Protein AF-A0A952AN75-F1 (afdb_monomer)

Structure (mmCIF, N/CA/C/O backbone):
data_AF-A0A952AN75-F1
#
_entry.id   AF-A0A952AN75-F1
#
loop_
_atom_site.group_PDB
_atom_site.id
_atom_site.type_symbol
_atom_site.label_atom_id
_atom_site.label_alt_id
_atom_site.label_comp_id
_atom_site.label_asym_id
_atom_site.label_entity_id
_atom_site.label_seq_id
_atom_site.pdbx_PDB_ins_code
_atom_site.Cartn_x
_atom_site.Cartn_y
_atom_site.Cartn_z
_atom_site.occupancy
_atom_site.B_iso_or_equiv
_atom_site.auth_seq_id
_atom_site.auth_comp_id
_atom_site.auth_asym_id
_atom_site.auth_atom_id
_atom_site.pdbx_PDB_model_num
ATOM 1 N N . MET A 1 1 ? -35.382 3.075 51.863 1.00 56.56 1 MET A N 1
ATOM 2 C CA . MET A 1 1 ? -35.945 3.653 50.620 1.00 56.56 1 MET A CA 1
ATOM 3 C C . MET A 1 1 ? -35.083 4.782 50.050 1.00 56.56 1 MET A C 1
ATOM 5 O O . MET A 1 1 ? -34.487 4.541 49.018 1.00 56.56 1 MET A O 1
ATOM 9 N N . LYS A 1 2 ? -34.879 5.929 50.726 1.00 53.56 2 LYS A N 1
ATOM 10 C CA . LYS A 1 2 ? -34.068 7.067 50.205 1.00 53.56 2 LYS A CA 1
ATOM 11 C C . LYS A 1 2 ? -32.633 6.727 49.747 1.00 53.56 2 LYS A C 1
ATOM 13 O O . LYS A 1 2 ? -32.149 7.291 48.776 1.00 53.56 2 LYS A O 1
ATOM 18 N N . ARG A 1 3 ? -31.955 5.791 50.425 1.00 58.97 3 ARG A N 1
ATOM 19 C CA . ARG A 1 3 ? -30.604 5.338 50.034 1.00 58.97 3 ARG A CA 1
ATOM 20 C C . ARG A 1 3 ? -30.598 4.434 48.796 1.00 58.97 3 ARG A C 1
ATOM 22 O O . ARG A 1 3 ? -29.601 4.390 48.097 1.00 58.97 3 ARG A O 1
ATOM 29 N N . LEU A 1 4 ? -31.709 3.749 48.518 1.00 57.50 4 LEU A N 1
ATOM 30 C CA . LEU A 1 4 ? -31.846 2.859 47.363 1.00 57.50 4 LEU A CA 1
ATOM 31 C C . LEU A 1 4 ? -32.089 3.670 46.080 1.00 57.50 4 LEU A C 1
ATOM 33 O O . LEU A 1 4 ? -31.500 3.385 45.045 1.00 57.50 4 LEU A O 1
ATOM 37 N N . THR A 1 5 ? -32.888 4.737 46.178 1.00 66.94 5 THR A N 1
ATOM 38 C CA . THR A 1 5 ? -33.144 5.674 45.075 1.00 66.94 5 THR A CA 1
ATOM 39 C C . THR A 1 5 ? -31.900 6.462 44.672 1.00 66.94 5 THR A C 1
ATOM 41 O O . THR A 1 5 ? -31.672 6.649 43.483 1.00 66.94 5 THR A O 1
ATOM 44 N N . ALA A 1 6 ? -31.064 6.875 45.632 1.00 67.56 6 ALA A N 1
ATOM 45 C CA . ALA A 1 6 ? -29.805 7.568 45.339 1.00 67.56 6 ALA A CA 1
ATOM 46 C C . ALA A 1 6 ? -28.793 6.671 44.600 1.00 67.56 6 ALA A C 1
ATOM 48 O O . ALA A 1 6 ? -28.107 7.133 43.692 1.00 67.56 6 ALA A O 1
ATOM 49 N N . VAL A 1 7 ? -28.736 5.382 44.953 1.00 73.00 7 VAL A N 1
ATOM 50 C CA . VAL A 1 7 ? -27.871 4.399 44.280 1.00 73.00 7 VAL A CA 1
ATOM 51 C C . VAL A 1 7 ? -28.358 4.124 42.855 1.00 73.00 7 VAL A C 1
ATOM 53 O O . VAL A 1 7 ? -27.551 4.119 41.932 1.00 73.00 7 VAL A O 1
ATOM 56 N N . LEU A 1 8 ? -29.671 3.974 42.652 1.00 70.31 8 LEU A N 1
ATOM 57 C CA . LEU A 1 8 ? -30.261 3.799 41.319 1.00 70.31 8 LEU A CA 1
ATOM 58 C C . LEU A 1 8 ? -29.990 4.997 40.397 1.00 70.31 8 LEU A C 1
ATOM 60 O O . LEU A 1 8 ? -29.585 4.795 39.257 1.00 70.31 8 LEU A O 1
ATOM 64 N N . LEU A 1 9 ? -30.131 6.225 40.909 1.00 67.31 9 LEU A N 1
ATOM 65 C CA . LEU A 1 9 ? -29.848 7.457 40.160 1.00 67.31 9 LEU A CA 1
ATOM 66 C C . LEU A 1 9 ? -28.369 7.583 39.766 1.00 67.31 9 LEU A C 1
ATOM 68 O O . LEU A 1 9 ? -28.062 7.961 38.635 1.00 67.31 9 LEU A O 1
ATOM 72 N N . ALA A 1 10 ? -27.454 7.219 40.670 1.00 65.88 10 ALA A N 1
ATOM 73 C CA . ALA A 1 10 ? -26.019 7.221 40.393 1.00 65.88 10 ALA A CA 1
ATOM 74 C C . ALA A 1 10 ? -25.629 6.194 39.313 1.00 65.88 10 ALA A C 1
ATOM 76 O O . ALA A 1 10 ? -24.801 6.495 38.455 1.00 65.88 10 ALA A O 1
ATOM 77 N N . ILE A 1 11 ? -26.261 5.014 39.307 1.00 69.06 11 ILE A N 1
ATOM 78 C CA . ILE A 1 11 ? -26.031 3.969 38.296 1.00 69.06 11 ILE A CA 1
ATOM 79 C C . ILE A 1 11 ? -26.548 4.413 36.922 1.00 69.06 11 ILE A C 1
ATOM 81 O O . ILE A 1 11 ? -25.838 4.268 35.929 1.00 69.06 11 ILE A O 1
ATOM 85 N N . THR A 1 12 ? -27.741 5.012 36.847 1.00 64.38 12 THR A N 1
ATOM 86 C CA . THR A 1 12 ? -28.280 5.527 35.575 1.00 64.38 12 THR A CA 1
ATOM 87 C C . THR A 1 12 ? -27.448 6.670 34.997 1.00 64.38 12 THR A C 1
ATOM 89 O O . THR A 1 12 ? -27.294 6.749 33.782 1.00 64.38 12 THR A O 1
ATOM 92 N N . PHE A 1 13 ? -26.860 7.519 35.845 1.00 62.41 13 PHE A N 1
ATOM 93 C CA . PHE A 1 13 ? -25.993 8.609 35.391 1.00 62.41 13 PHE A CA 1
ATOM 94 C C . PHE A 1 13 ? -24.642 8.095 34.862 1.00 62.41 13 PHE A C 1
ATOM 96 O O . PHE A 1 13 ? -24.132 8.612 33.873 1.00 62.41 13 PHE A O 1
ATOM 103 N N . TYR A 1 14 ? -24.093 7.032 35.461 1.00 58.91 14 TYR A N 1
ATOM 104 C CA . TYR A 1 14 ? -22.846 6.403 35.005 1.00 58.91 14 TYR A CA 1
ATOM 105 C C . TYR A 1 14 ? -23.004 5.556 33.732 1.00 58.91 14 TYR A C 1
ATOM 107 O O . TYR A 1 14 ? -22.066 5.450 32.948 1.00 58.91 14 TYR A O 1
ATOM 115 N N . LEU A 1 15 ? -24.176 4.960 33.497 1.00 58.78 15 LEU A N 1
ATOM 116 C CA . LEU A 1 15 ? -24.445 4.190 32.275 1.00 58.78 15 LEU A CA 1
ATOM 117 C C . LEU A 1 15 ? -24.781 5.073 31.060 1.00 58.78 15 LEU A C 1
ATOM 119 O O . LEU A 1 15 ? -24.737 4.586 29.936 1.00 58.78 15 LEU A O 1
ATOM 123 N N . GLY A 1 16 ? -25.100 6.356 31.261 1.00 59.28 16 GLY A N 1
ATOM 124 C CA . GLY A 1 16 ? -25.364 7.308 30.176 1.00 59.28 16 GLY A CA 1
ATOM 125 C C . GLY A 1 16 ? -24.111 7.930 29.548 1.00 59.28 16 GLY A C 1
ATOM 126 O O . GLY A 1 16 ? -24.210 8.545 28.492 1.00 59.28 16 GLY A O 1
ATOM 127 N N . SER A 1 17 ? -22.936 7.784 30.174 1.00 55.09 17 SER A N 1
ATOM 128 C CA . SER A 1 17 ? -21.679 8.412 29.732 1.00 55.09 17 SER A CA 1
ATOM 129 C C . SER A 1 17 ? -20.730 7.474 28.980 1.00 55.09 17 SER A C 1
ATOM 131 O O . SER A 1 17 ? -19.627 7.877 28.612 1.00 55.09 17 SER A O 1
ATOM 133 N N . VAL A 1 18 ? -21.133 6.227 28.720 1.00 51.91 18 VAL A N 1
ATOM 134 C CA . VAL A 1 18 ? -20.326 5.295 27.924 1.00 51.91 18 VAL A CA 1
ATOM 135 C C . VAL A 1 18 ? -20.467 5.612 26.438 1.00 51.91 18 VAL A C 1
ATOM 137 O O . VAL A 1 18 ? -21.412 5.181 25.780 1.00 51.91 18 VAL A O 1
ATOM 140 N N . GLN A 1 19 ? -19.501 6.355 25.899 1.00 60.50 19 GLN A N 1
ATOM 141 C CA . GLN A 1 19 ? -19.349 6.488 24.452 1.00 60.50 19 GLN A CA 1
ATOM 142 C C . GLN A 1 19 ? -19.022 5.117 23.829 1.00 60.50 19 GLN A C 1
ATOM 144 O O . GLN A 1 19 ? -18.327 4.308 24.459 1.00 60.50 19 GLN A O 1
ATOM 149 N N . PRO A 1 20 ? -19.528 4.818 22.618 1.00 59.31 20 PRO A N 1
ATOM 150 C CA . PRO A 1 20 ? -19.120 3.625 21.891 1.00 59.31 20 PRO A CA 1
ATOM 151 C C . PRO A 1 20 ? -17.611 3.695 21.635 1.00 59.31 20 PRO A C 1
ATOM 153 O O . PRO A 1 20 ? -17.106 4.683 21.110 1.00 59.31 20 PRO A O 1
ATOM 156 N N . ALA A 1 21 ? -16.886 2.656 22.043 1.00 59.88 21 ALA A N 1
ATOM 157 C CA . ALA A 1 21 ? -15.492 2.491 21.664 1.00 59.88 21 ALA A CA 1
ATOM 158 C C . ALA A 1 21 ? -15.460 1.875 20.262 1.00 59.88 21 ALA A C 1
ATOM 160 O O . ALA A 1 21 ? -15.930 0.750 20.084 1.00 59.88 21 ALA A O 1
ATOM 161 N N . SER A 1 22 ? -14.937 2.609 19.281 1.00 60.34 22 SER A N 1
ATOM 162 C CA . SER A 1 22 ? -14.649 2.055 17.958 1.00 60.34 22 SER A CA 1
ATOM 163 C C . SER A 1 22 ? -13.485 1.072 18.070 1.00 60.34 22 SER A C 1
ATOM 165 O O . SER A 1 22 ? -12.456 1.375 18.679 1.00 60.34 22 SER A O 1
ATOM 167 N N . ALA A 1 23 ? -13.666 -0.132 17.531 1.00 55.31 23 ALA A N 1
ATOM 168 C CA . ALA A 1 23 ? -12.594 -1.108 17.426 1.00 55.31 23 ALA A CA 1
ATOM 169 C C . ALA A 1 23 ? -11.680 -0.700 16.266 1.00 55.31 23 ALA A C 1
ATOM 171 O O . ALA A 1 23 ? -12.131 -0.607 15.129 1.00 55.31 23 ALA A O 1
ATOM 172 N N . VAL A 1 24 ? -10.403 -0.457 16.563 1.00 60.94 24 VAL A N 1
ATOM 173 C CA . VAL A 1 24 ? -9.374 -0.238 15.542 1.00 60.94 24 VAL A CA 1
ATOM 174 C C . VAL A 1 24 ? -9.202 -1.555 14.788 1.00 60.94 24 VAL A C 1
ATOM 176 O O . VAL A 1 24 ? -8.839 -2.561 15.392 1.00 60.94 24 VAL A O 1
ATOM 179 N N . SER A 1 25 ? -9.500 -1.569 13.493 1.00 63.91 25 SER A N 1
ATOM 180 C CA . SER A 1 25 ? -9.277 -2.737 12.639 1.00 63.91 25 SER A CA 1
ATOM 181 C C . SER A 1 25 ? -7.781 -3.018 12.498 1.00 63.91 25 SER A C 1
ATOM 183 O O . SER A 1 25 ? -6.980 -2.111 12.238 1.00 63.91 25 SER A O 1
ATOM 185 N N . ASP A 1 26 ? -7.397 -4.275 12.711 1.00 63.88 26 ASP A N 1
ATOM 186 C CA . ASP A 1 26 ? -6.000 -4.683 12.638 1.00 63.88 26 ASP A CA 1
ATOM 187 C C . ASP A 1 26 ? -5.490 -4.588 11.194 1.00 63.88 26 ASP A C 1
ATOM 189 O O . ASP A 1 26 ? -6.181 -5.007 10.263 1.00 63.88 26 ASP A O 1
ATOM 193 N N . PRO A 1 27 ? -4.286 -4.035 10.981 1.00 65.81 27 PRO A N 1
ATOM 194 C CA . PRO A 1 27 ? -3.732 -3.929 9.646 1.00 65.81 27 PRO A CA 1
ATOM 195 C C . PRO A 1 27 ? -3.363 -5.304 9.065 1.00 65.81 27 PRO A C 1
ATOM 197 O O . PRO A 1 27 ? -2.970 -6.203 9.814 1.00 65.81 27 PRO A O 1
ATOM 200 N N . PRO A 1 28 ? -3.400 -5.457 7.730 1.00 68.94 28 PRO A N 1
ATOM 201 C CA . PRO A 1 28 ? -3.044 -6.706 7.068 1.00 68.94 28 PRO A CA 1
ATOM 202 C C . PRO A 1 28 ? -1.586 -7.122 7.312 1.00 68.94 28 PRO A C 1
ATOM 204 O O . PRO A 1 28 ? -0.673 -6.292 7.307 1.00 68.94 28 PRO A O 1
ATOM 207 N N . LEU A 1 29 ? -1.368 -8.432 7.469 1.00 73.56 29 LEU A N 1
ATOM 208 C CA . LEU A 1 29 ? -0.053 -9.068 7.603 1.00 73.56 29 LEU A CA 1
ATOM 209 C C . LEU A 1 29 ? 0.190 -10.019 6.421 1.00 73.56 29 LEU A C 1
ATOM 211 O O . LEU A 1 29 ? 0.122 -11.238 6.566 1.00 73.56 29 LEU A O 1
ATOM 215 N N . PHE A 1 30 ? 0.467 -9.459 5.245 1.00 88.94 30 PHE A N 1
ATOM 216 C CA . PHE A 1 30 ? 0.893 -10.213 4.061 1.00 88.94 30 PHE A CA 1
ATOM 217 C C . PHE A 1 30 ? 2.330 -9.837 3.688 1.00 88.94 30 PHE A C 1
ATOM 219 O O . PHE A 1 30 ? 2.844 -8.797 4.113 1.00 88.94 30 PHE A O 1
ATOM 226 N N . SER A 1 31 ? 3.006 -10.721 2.952 1.00 91.06 31 SER A N 1
ATOM 227 C CA . SER A 1 31 ? 4.436 -10.593 2.681 1.00 91.06 31 SER A CA 1
ATOM 228 C C . SER A 1 31 ? 4.792 -11.018 1.261 1.00 91.06 31 SER A C 1
ATOM 230 O O . SER A 1 31 ? 4.407 -12.096 0.815 1.00 91.06 31 SER A O 1
ATOM 232 N N . CYS A 1 32 ? 5.600 -10.208 0.577 1.00 93.62 32 CYS A N 1
ATOM 233 C CA . CYS A 1 32 ? 6.134 -10.539 -0.746 1.00 93.62 32 CYS A CA 1
ATOM 234 C C . CYS A 1 32 ? 7.166 -11.676 -0.730 1.00 93.62 32 CYS A C 1
ATOM 236 O O . CYS A 1 32 ? 7.431 -12.280 -1.766 1.00 93.62 32 CYS A O 1
ATOM 238 N N . GLN A 1 33 ? 7.724 -12.035 0.434 1.00 91.19 33 GLN A N 1
ATOM 239 C CA . GLN A 1 33 ? 8.546 -13.240 0.556 1.00 91.19 33 GLN A CA 1
ATOM 240 C C . GLN A 1 33 ? 7.732 -14.511 0.331 1.00 91.19 33 GLN A C 1
ATOM 242 O O . GLN A 1 33 ? 8.291 -15.505 -0.128 1.00 91.19 33 GLN A O 1
ATOM 247 N N . GLN A 1 34 ? 6.442 -14.500 0.657 1.00 90.50 34 GLN A N 1
ATOM 248 C CA . GLN A 1 34 ? 5.519 -15.600 0.419 1.00 90.50 34 GLN A CA 1
ATOM 249 C C . GLN A 1 34 ? 4.154 -15.008 0.045 1.00 90.50 34 GLN A C 1
ATOM 251 O O . GLN A 1 34 ? 3.264 -14.938 0.897 1.00 90.50 34 GLN A O 1
ATOM 256 N N . PRO A 1 35 ? 4.004 -14.534 -1.206 1.00 90.88 35 PRO A N 1
ATOM 257 C CA . PRO A 1 35 ? 2.792 -13.855 -1.623 1.00 90.88 35 PRO A CA 1
ATOM 258 C C . PRO A 1 35 ? 1.605 -14.819 -1.582 1.00 90.88 35 PRO A C 1
ATOM 260 O O . PRO A 1 35 ? 1.740 -16.029 -1.784 1.00 90.88 35 PRO A O 1
ATOM 263 N N . VAL A 1 36 ? 0.433 -14.259 -1.308 1.00 90.38 36 VAL A N 1
ATOM 264 C CA . VAL A 1 36 ? -0.843 -14.971 -1.224 1.00 90.38 36 VAL A CA 1
ATOM 265 C C . VAL A 1 36 ? -1.862 -14.301 -2.139 1.00 90.38 36 VAL A C 1
ATOM 267 O O . VAL A 1 36 ? -1.718 -13.130 -2.483 1.00 90.38 36 VAL A O 1
ATOM 270 N N . GLY A 1 37 ? -2.911 -15.034 -2.507 1.00 92.94 37 GLY A N 1
ATOM 271 C CA . GLY A 1 37 ? -3.968 -14.524 -3.375 1.00 92.94 37 GLY A CA 1
ATOM 272 C C . GLY A 1 37 ? -3.704 -14.743 -4.864 1.00 92.94 37 GLY A C 1
ATOM 273 O O . GLY A 1 37 ? -2.812 -15.494 -5.261 1.00 92.94 37 GLY A O 1
ATOM 274 N N . SER A 1 38 ? -4.529 -14.111 -5.694 1.00 96.19 38 SER A N 1
ATOM 275 C CA . SER A 1 38 ? -4.458 -14.210 -7.153 1.00 96.19 38 SER A CA 1
ATOM 276 C C . SER A 1 38 ? -3.736 -13.008 -7.748 1.00 96.19 38 SER A C 1
ATOM 278 O O . SER A 1 38 ? -4.035 -11.872 -7.384 1.00 96.19 38 SER A O 1
ATOM 280 N N . VAL A 1 39 ? -2.846 -13.245 -8.709 1.00 96.06 39 VAL A N 1
ATOM 281 C CA . VAL A 1 39 ? -2.190 -12.175 -9.471 1.00 96.06 39 VAL A CA 1
ATOM 282 C C . VAL A 1 39 ? -3.234 -11.417 -10.297 1.00 96.06 39 VAL A C 1
ATOM 284 O O . VAL A 1 39 ? -3.976 -12.031 -11.063 1.00 96.06 39 VAL A O 1
ATOM 287 N N . ILE A 1 40 ? -3.287 -10.095 -10.135 1.00 96.00 40 ILE A N 1
ATOM 288 C CA . ILE A 1 40 ? -4.163 -9.188 -10.898 1.00 96.00 40 ILE A CA 1
ATOM 289 C C . ILE A 1 40 ? -3.384 -8.275 -11.847 1.00 96.00 40 ILE A C 1
ATOM 291 O O . ILE A 1 40 ? -3.950 -7.793 -12.824 1.00 96.00 40 ILE A O 1
ATOM 295 N N . ALA A 1 41 ? -2.089 -8.081 -11.599 1.00 95.38 41 ALA A N 1
ATOM 296 C CA . ALA A 1 41 ? -1.163 -7.457 -12.533 1.00 95.38 41 ALA A CA 1
ATOM 297 C C . ALA A 1 41 ? 0.238 -8.047 -12.340 1.00 95.38 41 ALA A C 1
ATOM 299 O O . ALA A 1 41 ? 0.636 -8.354 -11.215 1.00 95.38 41 ALA A O 1
ATOM 300 N N . ALA A 1 42 ? 0.967 -8.215 -13.438 1.00 95.75 42 ALA A N 1
ATOM 301 C CA . ALA A 1 42 ? 2.342 -8.691 -13.435 1.00 95.75 42 ALA A CA 1
ATOM 302 C C . ALA A 1 42 ? 3.113 -7.983 -14.544 1.00 95.75 42 ALA A C 1
ATOM 304 O O . ALA A 1 42 ? 2.715 -8.023 -15.711 1.00 95.75 42 ALA A O 1
ATOM 305 N N . TYR A 1 43 ? 4.207 -7.346 -14.157 1.00 94.94 43 TYR A N 1
ATOM 306 C CA . TYR A 1 43 ? 5.122 -6.653 -15.043 1.00 94.94 43 TYR A CA 1
ATOM 307 C C . TYR A 1 43 ? 6.530 -7.156 -14.743 1.00 94.94 43 TYR A C 1
ATOM 309 O O . TYR A 1 43 ? 7.015 -7.018 -13.624 1.00 94.94 43 TYR A O 1
ATOM 317 N N . GLU A 1 44 ? 7.180 -7.757 -15.736 1.00 93.44 44 GLU A N 1
ATOM 318 C CA . GLU A 1 44 ? 8.564 -8.236 -15.590 1.00 93.44 44 GLU A CA 1
ATOM 319 C C . GLU A 1 44 ? 9.575 -7.083 -15.616 1.00 93.44 44 GLU A C 1
ATOM 321 O O . GLU A 1 44 ? 10.679 -7.196 -15.092 1.00 93.44 44 GLU A O 1
ATOM 326 N N . GLU A 1 45 ? 9.187 -5.965 -16.224 1.00 94.00 45 GLU A N 1
ATOM 327 C CA . GLU A 1 45 ? 9.966 -4.740 -16.331 1.00 94.00 45 GLU A CA 1
ATOM 328 C C . GLU A 1 45 ? 9.026 -3.540 -16.508 1.00 94.00 45 GLU A C 1
ATOM 330 O O . GLU A 1 45 ? 7.892 -3.679 -16.983 1.00 94.00 45 GLU A O 1
ATOM 335 N N . GLY A 1 46 ? 9.508 -2.348 -16.166 1.00 94.50 46 GLY A N 1
ATOM 336 C CA . GLY A 1 46 ? 8.761 -1.111 -16.334 1.00 94.50 46 GLY A CA 1
ATOM 337 C C . GLY A 1 46 ? 9.102 -0.060 -15.289 1.00 94.50 46 GLY A C 1
ATOM 338 O O . GLY A 1 46 ? 9.955 -0.256 -14.423 1.00 94.50 46 GLY A O 1
ATOM 339 N N . THR A 1 47 ? 8.417 1.079 -15.394 1.00 95.25 47 THR A N 1
ATOM 340 C CA . THR A 1 47 ? 8.416 2.126 -14.370 1.00 95.25 47 THR A CA 1
ATOM 341 C C . THR A 1 47 ? 7.147 1.992 -13.542 1.00 95.25 47 THR A C 1
ATOM 343 O O . THR A 1 47 ? 6.044 2.056 -14.087 1.00 95.25 47 THR A O 1
ATOM 346 N N . HIS A 1 48 ? 7.304 1.857 -12.231 1.00 95.06 48 HIS A N 1
ATOM 347 C CA . HIS A 1 48 ? 6.225 1.568 -11.296 1.00 95.06 48 HIS A CA 1
ATOM 348 C C . HIS A 1 48 ? 6.064 2.687 -10.271 1.00 95.06 48 HIS A C 1
ATOM 350 O O . HIS A 1 48 ? 7.016 3.378 -9.905 1.00 95.06 48 HIS A O 1
ATOM 356 N N . GLY A 1 49 ? 4.827 2.888 -9.825 1.00 94.31 49 GLY A N 1
ATOM 357 C CA . GLY A 1 49 ? 4.525 3.793 -8.725 1.00 94.31 49 GLY A CA 1
ATOM 358 C C . GLY A 1 49 ? 4.618 3.064 -7.390 1.00 94.31 49 GLY A C 1
ATOM 359 O O . GLY A 1 49 ? 4.198 1.912 -7.284 1.00 94.31 49 GLY A O 1
ATOM 360 N N . ILE A 1 50 ? 5.086 3.767 -6.360 1.00 96.19 50 ILE A N 1
ATOM 361 C CA . ILE A 1 50 ? 5.016 3.322 -4.967 1.00 96.19 50 ILE A CA 1
ATOM 362 C C . ILE A 1 50 ? 4.208 4.364 -4.181 1.00 96.19 50 ILE A C 1
ATOM 364 O O . ILE A 1 50 ? 4.565 5.543 -4.183 1.00 96.19 50 ILE A O 1
ATOM 368 N N . PRO A 1 51 ? 3.101 3.993 -3.516 1.00 94.69 51 PRO A N 1
ATOM 369 C CA . PRO A 1 51 ? 2.265 4.962 -2.812 1.00 94.69 51 PRO A CA 1
ATOM 370 C C . PRO A 1 51 ? 3.033 5.724 -1.736 1.00 94.69 51 PRO A C 1
ATOM 372 O O . PRO A 1 51 ? 3.671 5.124 -0.875 1.00 94.69 51 PRO A O 1
ATOM 375 N N . GLY A 1 52 ? 2.937 7.054 -1.759 1.00 93.19 52 GLY A N 1
ATOM 376 C CA . GLY A 1 52 ? 3.631 7.927 -0.806 1.00 93.19 52 GLY A CA 1
ATOM 377 C C . GLY A 1 52 ? 5.114 8.143 -1.107 1.00 93.19 52 GLY A C 1
ATOM 378 O O . GLY A 1 52 ? 5.788 8.810 -0.327 1.00 93.19 52 GLY A O 1
ATOM 379 N N . ASP A 1 53 ? 5.604 7.630 -2.235 1.00 92.88 53 ASP A N 1
ATOM 380 C CA . ASP A 1 53 ? 6.942 7.883 -2.749 1.00 92.88 53 ASP A CA 1
ATOM 381 C C . ASP A 1 53 ? 6.848 8.506 -4.150 1.00 92.88 53 ASP A C 1
ATOM 383 O O . ASP A 1 53 ? 6.149 8.015 -5.034 1.00 92.88 53 ASP A O 1
ATOM 387 N N . THR A 1 54 ? 7.526 9.635 -4.341 1.00 91.25 54 THR A N 1
ATOM 388 C CA . THR A 1 54 ? 7.550 10.371 -5.613 1.00 91.25 54 THR A CA 1
ATOM 389 C C . THR A 1 54 ? 8.768 10.035 -6.469 1.00 91.25 54 THR A C 1
ATOM 391 O O . THR A 1 54 ? 8.949 10.629 -7.532 1.00 91.25 54 THR A O 1
ATOM 394 N N . SER A 1 55 ? 9.654 9.160 -5.994 1.00 92.19 55 SER A N 1
ATOM 395 C CA . SER A 1 55 ? 10.815 8.714 -6.754 1.00 92.19 55 SER A CA 1
ATOM 396 C C . SER A 1 55 ? 10.419 7.765 -7.887 1.00 92.19 55 SER A C 1
ATOM 398 O O . SER A 1 55 ? 9.328 7.198 -7.927 1.00 92.19 55 SER A O 1
ATOM 400 N N . THR A 1 56 ? 11.303 7.659 -8.877 1.00 91.44 56 THR A N 1
ATOM 401 C CA . THR A 1 56 ? 11.108 6.772 -10.023 1.00 91.44 56 THR A CA 1
ATOM 402 C C . THR A 1 56 ? 11.626 5.386 -9.677 1.00 91.44 56 THR A C 1
ATOM 404 O O . THR A 1 56 ? 12.820 5.219 -9.438 1.00 91.44 56 THR A O 1
ATOM 407 N N . HIS A 1 57 ? 10.734 4.400 -9.703 1.00 94.56 57 HIS A N 1
ATOM 408 C CA . HIS A 1 57 ? 11.052 3.000 -9.448 1.00 94.56 57 HIS A CA 1
ATOM 409 C C . HIS A 1 57 ? 11.011 2.228 -10.761 1.00 94.56 57 HIS A C 1
ATOM 411 O O . HIS A 1 57 ? 9.986 2.227 -11.437 1.00 94.56 57 HIS A O 1
ATOM 417 N N . THR A 1 58 ? 12.127 1.610 -11.145 1.00 96.19 58 THR A N 1
ATOM 418 C CA . THR A 1 58 ? 12.237 0.799 -12.367 1.00 96.19 58 THR A CA 1
ATOM 419 C C . THR A 1 58 ? 12.611 -0.635 -12.025 1.00 96.19 58 THR A C 1
ATOM 421 O O . THR A 1 58 ? 13.474 -0.872 -11.176 1.00 96.19 58 THR A O 1
ATOM 424 N N . GLY A 1 59 ? 11.936 -1.596 -12.646 1.00 95.31 59 GLY A N 1
ATOM 425 C CA . GLY A 1 59 ? 12.111 -3.015 -12.353 1.00 95.31 59 GLY A CA 1
ATOM 426 C C . GLY A 1 59 ? 10.839 -3.811 -12.609 1.00 95.31 59 GLY A C 1
ATOM 427 O O . GLY A 1 59 ? 10.024 -3.407 -13.429 1.00 95.31 59 GLY A O 1
ATOM 428 N N . SER A 1 60 ? 10.684 -4.926 -11.903 1.00 95.50 60 SER A N 1
ATOM 429 C CA . SER A 1 60 ? 9.491 -5.777 -11.970 1.00 95.50 60 SER A CA 1
ATOM 430 C C . SER A 1 60 ? 8.488 -5.407 -10.879 1.00 95.50 60 SER A C 1
ATOM 432 O O . SER A 1 60 ? 8.869 -4.954 -9.796 1.00 95.50 60 SER A O 1
ATOM 434 N N . ASP A 1 61 ? 7.203 -5.625 -11.138 1.00 96.19 61 ASP A N 1
ATOM 435 C CA . ASP A 1 61 ? 6.135 -5.382 -10.173 1.00 96.19 61 ASP A CA 1
ATOM 436 C C . ASP A 1 61 ? 5.007 -6.402 -10.323 1.00 96.19 61 ASP A C 1
ATOM 438 O O . ASP A 1 61 ? 4.451 -6.609 -11.406 1.00 96.19 61 ASP A O 1
ATOM 442 N N . TYR A 1 62 ? 4.658 -7.033 -9.208 1.00 96.06 62 TYR A N 1
ATOM 443 C CA . TYR A 1 62 ? 3.596 -8.025 -9.130 1.00 96.06 62 TYR A CA 1
ATOM 444 C C . TYR A 1 62 ? 2.543 -7.582 -8.125 1.00 96.06 62 TYR A C 1
ATOM 446 O O . TYR A 1 62 ? 2.845 -7.328 -6.960 1.00 96.06 62 TYR A O 1
ATOM 454 N N . VAL A 1 63 ? 1.287 -7.560 -8.561 1.00 96.88 63 VAL A N 1
ATOM 455 C CA . VAL A 1 63 ? 0.148 -7.149 -7.742 1.00 96.88 63 VAL A CA 1
ATOM 456 C C . VAL A 1 63 ? -0.781 -8.337 -7.533 1.00 96.88 63 VAL A C 1
ATOM 458 O O . VAL A 1 63 ? -1.298 -8.927 -8.485 1.00 96.88 63 VAL A O 1
ATOM 461 N N . TYR A 1 64 ? -1.017 -8.673 -6.270 1.00 96.44 64 TYR A N 1
ATOM 462 C CA . TYR A 1 64 ? -1.838 -9.789 -5.823 1.00 96.44 64 TYR A CA 1
ATOM 463 C C . TYR A 1 64 ? -3.096 -9.267 -5.139 1.00 96.44 64 TYR A C 1
ATOM 465 O O . TYR A 1 64 ? -3.024 -8.515 -4.166 1.00 96.44 64 TYR A O 1
ATOM 473 N N . LYS A 1 65 ? -4.262 -9.718 -5.595 1.00 96.12 65 LYS A N 1
ATOM 474 C CA . LYS A 1 65 ? -5.506 -9.585 -4.839 1.00 96.12 65 LYS A CA 1
ATOM 475 C C . LYS A 1 65 ? -5.553 -10.697 -3.797 1.00 96.12 65 LYS A C 1
ATOM 477 O O . LYS A 1 65 ? -5.689 -11.868 -4.157 1.00 96.12 65 LYS A O 1
ATOM 482 N N . VAL A 1 66 ? -5.421 -10.332 -2.524 1.00 95.25 66 VAL A N 1
ATOM 483 C CA . VAL A 1 66 ? -5.459 -11.286 -1.407 1.00 95.25 66 VAL A CA 1
ATOM 484 C C . VAL A 1 66 ? -6.905 -11.637 -1.070 1.00 95.25 66 VAL A C 1
ATOM 486 O O . VAL A 1 66 ? -7.255 -12.811 -0.985 1.00 95.25 66 VAL A O 1
ATOM 489 N N . ASP A 1 67 ? -7.747 -10.612 -0.950 1.00 93.69 67 ASP A N 1
ATOM 490 C CA . ASP A 1 67 ? -9.199 -10.707 -0.808 1.00 93.69 67 ASP A CA 1
ATOM 491 C C . ASP A 1 67 ? -9.859 -9.416 -1.347 1.00 93.69 67 ASP A C 1
ATOM 493 O O . ASP A 1 67 ? -9.234 -8.652 -2.084 1.00 93.69 67 ASP A O 1
ATOM 497 N N . ASP A 1 68 ? -11.137 -9.171 -1.048 1.00 92.69 68 ASP A N 1
ATOM 498 C CA . ASP A 1 68 ? -11.857 -7.982 -1.536 1.00 92.69 68 ASP A CA 1
ATOM 499 C C . ASP A 1 68 ? -11.449 -6.664 -0.859 1.00 92.69 68 ASP A C 1
ATOM 501 O O . ASP A 1 68 ? -11.723 -5.584 -1.391 1.00 92.69 68 ASP A O 1
ATOM 505 N N . ALA A 1 69 ? -10.806 -6.734 0.305 1.00 92.81 69 ALA A N 1
ATOM 506 C CA . ALA A 1 69 ? -10.331 -5.582 1.055 1.00 92.81 69 ALA A CA 1
ATOM 507 C C . ALA A 1 69 ? -8.812 -5.396 0.963 1.00 92.81 69 ALA A C 1
ATOM 509 O O . ALA A 1 69 ? -8.329 -4.302 1.250 1.00 92.81 69 ALA A O 1
ATOM 510 N N . HIS A 1 70 ? -8.053 -6.415 0.561 1.00 94.44 70 HIS A N 1
ATOM 511 C CA . HIS A 1 70 ? -6.597 -6.389 0.642 1.00 94.44 70 HIS A CA 1
ATOM 512 C C . HIS A 1 70 ? -5.905 -6.706 -0.680 1.00 94.44 70 HIS A C 1
ATOM 514 O O . HIS A 1 70 ? -6.206 -7.690 -1.363 1.00 94.44 70 HIS A O 1
ATOM 520 N N . VAL A 1 71 ? -4.903 -5.886 -0.993 1.00 96.38 71 VAL A N 1
ATOM 521 C CA . VAL A 1 71 ? -4.028 -6.053 -2.154 1.00 96.38 71 VAL A CA 1
ATOM 522 C C . VAL A 1 71 ? -2.574 -5.984 -1.689 1.00 96.38 71 VAL A C 1
ATOM 524 O O . VAL A 1 71 ? -2.215 -5.187 -0.824 1.00 96.38 71 VAL A O 1
ATOM 527 N N . LEU A 1 72 ? -1.731 -6.843 -2.246 1.00 96.56 72 LEU A N 1
ATOM 528 C CA . LEU A 1 72 ? -0.297 -6.875 -1.992 1.00 96.56 72 LEU A CA 1
ATOM 529 C C . LEU A 1 72 ? 0.422 -6.526 -3.292 1.00 96.56 72 LEU A C 1
ATOM 531 O O . LEU A 1 72 ? 0.273 -7.235 -4.281 1.00 96.56 72 LEU A O 1
ATOM 535 N N . GLN A 1 73 ? 1.197 -5.449 -3.291 1.00 96.25 73 GLN A N 1
ATOM 536 C CA . GLN A 1 73 ? 2.077 -5.084 -4.399 1.00 96.25 73 GLN A CA 1
ATOM 537 C C . GLN A 1 73 ? 3.519 -5.399 -4.006 1.00 96.25 73 GLN A C 1
ATOM 539 O O . GLN A 1 73 ? 3.952 -5.064 -2.902 1.00 96.25 73 GLN A O 1
ATOM 544 N N . CYS A 1 74 ? 4.240 -6.048 -4.909 1.00 96.25 74 CYS A N 1
ATOM 545 C CA . CYS A 1 74 ? 5.592 -6.540 -4.722 1.00 96.25 74 CYS A CA 1
ATOM 546 C C . CYS A 1 74 ? 6.481 -5.993 -5.831 1.00 96.25 74 CYS A C 1
ATOM 548 O O . CYS A 1 74 ? 6.612 -6.607 -6.889 1.00 96.25 74 CYS A O 1
ATOM 550 N N . PHE A 1 75 ? 7.128 -4.866 -5.551 1.00 96.69 75 PHE A N 1
ATOM 551 C CA . PHE A 1 75 ? 8.068 -4.241 -6.468 1.00 96.69 75 PHE A CA 1
ATOM 552 C C . PHE A 1 75 ? 9.488 -4.753 -6.221 1.00 96.69 75 PHE A C 1
ATOM 554 O O . PHE A 1 75 ? 9.946 -4.786 -5.075 1.00 96.69 75 PHE A O 1
ATOM 561 N N . CYS A 1 76 ? 10.196 -5.114 -7.285 1.00 96.25 76 CYS A N 1
ATOM 562 C CA . CYS A 1 76 ? 11.609 -5.465 -7.257 1.00 96.25 76 CYS A CA 1
ATOM 563 C C . CYS A 1 76 ? 12.392 -4.597 -8.240 1.00 96.25 76 CYS A C 1
ATOM 565 O O . CYS A 1 76 ? 12.090 -4.632 -9.434 1.00 96.25 76 CYS A O 1
ATOM 567 N N . PRO A 1 77 ? 13.414 -3.855 -7.777 1.00 95.31 77 PRO A N 1
ATOM 568 C CA . PRO A 1 77 ? 14.186 -2.994 -8.657 1.00 95.31 77 PRO A CA 1
ATOM 569 C C . PRO A 1 77 ? 14.987 -3.811 -9.673 1.00 95.31 77 PRO A C 1
ATOM 571 O O . PRO A 1 77 ? 15.403 -4.935 -9.396 1.00 95.31 77 PRO A O 1
ATOM 574 N N . GLU A 1 78 ? 15.255 -3.214 -10.833 1.00 93.25 78 GLU A N 1
ATOM 575 C CA . GLU A 1 78 ? 16.120 -3.806 -11.865 1.00 93.25 78 GLU A CA 1
ATOM 576 C C . GLU A 1 78 ? 17.542 -4.069 -11.333 1.00 93.25 78 GLU A C 1
ATOM 578 O O . GLU A 1 78 ? 18.190 -5.053 -11.690 1.00 93.25 78 GLU A O 1
ATOM 583 N N . GLN A 1 79 ? 18.023 -3.194 -10.443 1.00 88.44 79 GLN A N 1
ATOM 584 C CA . GLN A 1 79 ? 19.320 -3.316 -9.786 1.00 88.44 79 GLN A CA 1
ATOM 585 C C . GLN A 1 79 ? 19.163 -3.386 -8.266 1.00 88.44 79 GLN A C 1
ATOM 587 O O . GLN A 1 79 ? 18.515 -2.542 -7.650 1.00 88.44 79 GLN A O 1
ATOM 592 N N . GLY A 1 80 ? 19.839 -4.359 -7.653 1.00 87.50 80 GLY A N 1
ATOM 593 C CA . GLY A 1 80 ? 19.793 -4.609 -6.213 1.00 87.50 80 GLY A CA 1
ATOM 594 C C . GLY A 1 80 ? 18.905 -5.796 -5.841 1.00 87.50 80 GLY A C 1
ATOM 595 O O . GLY A 1 80 ? 18.346 -6.472 -6.698 1.00 87.50 80 GLY A O 1
ATOM 596 N N . GLN A 1 81 ? 18.836 -6.087 -4.540 1.00 89.56 81 GLN A N 1
ATOM 597 C CA . GLN A 1 81 ? 18.026 -7.187 -3.992 1.00 89.56 81 GLN A CA 1
ATOM 598 C C . GLN A 1 81 ? 16.912 -6.701 -3.061 1.00 89.56 81 GLN A C 1
ATOM 600 O O . GLN A 1 81 ? 16.029 -7.475 -2.717 1.00 89.56 81 GLN A O 1
ATOM 605 N N . VAL A 1 82 ? 16.910 -5.419 -2.687 1.00 94.62 82 VAL A N 1
ATOM 606 C CA . VAL A 1 82 ? 15.912 -4.864 -1.770 1.00 94.62 82 VAL A CA 1
ATOM 607 C C . VAL A 1 82 ? 14.757 -4.278 -2.574 1.00 94.62 82 VAL A C 1
ATOM 609 O O . VAL A 1 82 ? 14.904 -3.244 -3.220 1.00 94.62 82 VAL A O 1
ATOM 612 N N . GLY A 1 83 ? 13.615 -4.954 -2.521 1.00 95.06 83 GLY A N 1
ATOM 613 C CA . GLY A 1 83 ? 12.347 -4.515 -3.085 1.00 95.06 83 GLY A CA 1
ATOM 614 C C . GLY A 1 83 ? 11.482 -3.745 -2.093 1.00 95.06 83 GLY A C 1
ATOM 615 O O . GLY A 1 83 ? 11.808 -3.601 -0.908 1.00 95.06 83 GLY A O 1
ATOM 616 N N . ILE A 1 84 ? 10.336 -3.277 -2.584 1.00 96.06 84 ILE A N 1
ATOM 617 C CA . ILE A 1 84 ? 9.318 -2.582 -1.792 1.00 96.06 84 ILE A CA 1
ATOM 618 C C . ILE A 1 84 ? 8.023 -3.384 -1.853 1.00 96.06 84 ILE A C 1
ATOM 620 O O . ILE A 1 84 ? 7.478 -3.619 -2.930 1.00 96.06 84 ILE A O 1
ATOM 624 N N . GLN A 1 85 ? 7.528 -3.802 -0.690 1.00 95.62 85 GLN A N 1
ATOM 625 C CA . GLN A 1 85 ? 6.183 -4.340 -0.572 1.00 95.62 85 GLN A CA 1
ATOM 626 C C . GLN A 1 85 ? 5.240 -3.228 -0.142 1.00 95.62 85 GLN A C 1
ATOM 628 O O . GLN A 1 85 ? 5.531 -2.508 0.817 1.00 95.62 85 GLN A O 1
ATOM 633 N N . SER A 1 86 ? 4.092 -3.133 -0.796 1.00 96.06 86 SER A N 1
ATOM 634 C CA . SER A 1 86 ? 3.021 -2.215 -0.432 1.00 96.06 86 SER A CA 1
ATOM 635 C C . SER A 1 86 ? 1.787 -3.029 -0.065 1.00 96.06 86 SER A C 1
ATOM 637 O O . SER A 1 86 ? 1.201 -3.723 -0.897 1.00 96.06 86 SER A O 1
ATOM 639 N N . ASN A 1 87 ? 1.413 -2.966 1.213 1.00 95.88 87 ASN A N 1
ATOM 640 C CA . ASN A 1 87 ? 0.206 -3.593 1.739 1.00 95.88 87 ASN A CA 1
ATOM 641 C C . ASN A 1 87 ? -0.947 -2.603 1.640 1.00 95.88 87 ASN A C 1
ATOM 643 O O . ASN A 1 87 ? -0.984 -1.623 2.386 1.00 95.88 87 ASN A O 1
ATOM 647 N N . TRP A 1 88 ? -1.871 -2.866 0.728 1.00 95.81 88 TRP A N 1
ATOM 648 C CA . TRP A 1 88 ? -3.046 -2.051 0.473 1.00 95.81 88 TRP A CA 1
ATOM 649 C C . TRP A 1 88 ? -4.239 -2.589 1.248 1.00 95.81 88 TRP A C 1
ATOM 651 O O . TRP A 1 88 ? -4.552 -3.779 1.192 1.00 95.81 88 TRP A O 1
ATOM 661 N N . TRP A 1 89 ? -4.943 -1.688 1.918 1.00 95.00 89 TRP A N 1
ATOM 662 C CA . TRP A 1 89 ? -6.137 -1.995 2.682 1.00 95.00 89 TRP A CA 1
ATOM 663 C C . TRP A 1 89 ? -7.267 -1.039 2.305 1.00 95.00 89 TRP A C 1
ATOM 665 O O . TRP A 1 89 ? -7.163 0.172 2.489 1.00 95.00 89 TRP A O 1
ATOM 675 N N . LYS A 1 90 ? -8.337 -1.592 1.738 1.00 94.62 90 LYS A N 1
ATOM 676 C CA . LYS A 1 90 ? -9.545 -0.896 1.295 1.00 94.62 90 LYS A CA 1
ATOM 677 C C . LYS A 1 90 ? -10.366 -0.492 2.515 1.00 94.62 90 LYS A C 1
ATOM 679 O O . LYS A 1 90 ? -10.817 -1.346 3.276 1.00 94.62 90 LYS A O 1
ATOM 684 N N . VAL A 1 91 ? -10.592 0.807 2.687 1.00 93.69 91 VAL A N 1
ATOM 685 C CA . VAL A 1 91 ? -11.171 1.370 3.919 1.00 93.69 91 VAL A CA 1
ATOM 686 C C . VAL A 1 91 ? -12.334 2.340 3.669 1.00 93.69 91 VAL A C 1
ATOM 688 O O . VAL A 1 91 ? -12.332 3.456 4.181 1.00 93.69 91 VAL A O 1
ATOM 691 N N . PRO A 1 92 ? -13.384 1.946 2.924 1.00 92.25 92 PRO A N 1
ATOM 692 C CA . PRO A 1 92 ? -14.514 2.829 2.621 1.00 92.25 92 PRO A CA 1
ATOM 693 C C . PRO A 1 92 ? -15.362 3.174 3.852 1.00 92.25 92 PRO A C 1
ATOM 695 O O . PRO A 1 92 ? -16.206 4.059 3.783 1.00 92.25 92 PRO A O 1
ATOM 698 N N . GLN A 1 93 ? -15.174 2.448 4.956 1.00 88.38 93 GLN A N 1
ATOM 699 C CA . GLN A 1 93 ? -15.954 2.591 6.184 1.00 88.38 93 GLN A CA 1
ATOM 700 C C . GLN A 1 93 ? -15.234 3.389 7.277 1.00 88.38 93 GLN A C 1
ATOM 702 O O . GLN A 1 93 ? -15.877 3.725 8.268 1.00 88.38 93 GLN A O 1
ATOM 707 N N . LEU A 1 94 ? -13.934 3.676 7.124 1.00 88.00 94 LEU A N 1
ATOM 708 C CA . LEU A 1 94 ? -13.191 4.426 8.137 1.00 88.00 94 LEU A CA 1
ATOM 709 C C . LEU A 1 94 ? -13.548 5.910 8.083 1.00 88.00 94 LEU A C 1
ATOM 711 O O . LEU A 1 94 ? -13.659 6.500 7.004 1.00 88.00 94 LEU A O 1
ATOM 715 N N . SER A 1 95 ? -13.683 6.523 9.257 1.00 90.88 95 SER A N 1
ATOM 716 C CA . SER A 1 95 ? -13.821 7.973 9.365 1.00 90.88 95 SER A CA 1
ATOM 717 C C . SER A 1 95 ? -12.488 8.674 9.077 1.00 90.88 95 SER A C 1
ATOM 719 O O . SER A 1 95 ? -11.411 8.074 9.145 1.00 90.88 95 SER A O 1
ATOM 721 N N . MET A 1 96 ? -12.533 9.974 8.778 1.00 89.75 96 MET A N 1
ATOM 722 C CA . MET A 1 96 ? -11.308 10.745 8.534 1.00 89.75 96 MET A CA 1
ATOM 723 C C . MET A 1 96 ? -10.404 10.805 9.773 1.00 89.75 96 MET A C 1
ATOM 725 O O . MET A 1 96 ? -9.183 10.794 9.641 1.00 89.75 96 MET A O 1
ATOM 729 N N . GLU A 1 97 ? -10.978 10.798 10.978 1.00 90.25 97 GLU A N 1
ATOM 730 C CA . GLU A 1 97 ? -10.223 10.745 12.233 1.00 90.25 97 GLU A CA 1
ATOM 731 C C . GLU A 1 97 ? -9.459 9.420 12.387 1.00 90.25 97 GLU A C 1
ATOM 733 O O . GLU A 1 97 ? -8.316 9.404 12.852 1.00 90.25 97 GLU A O 1
ATOM 738 N N . GLU A 1 98 ? -10.063 8.304 11.968 1.00 89.50 98 GLU A N 1
ATOM 739 C CA . GLU A 1 98 ? -9.414 6.990 11.958 1.00 89.50 98 GLU A CA 1
ATOM 740 C C . GLU A 1 98 ? -8.320 6.927 10.889 1.00 89.50 98 GLU A C 1
ATOM 742 O O . GLU A 1 98 ? -7.210 6.469 11.163 1.00 89.50 98 GLU A O 1
ATOM 747 N N . VAL A 1 99 ? -8.577 7.463 9.693 1.00 91.88 99 VAL A N 1
ATOM 748 C CA . VAL A 1 99 ? -7.560 7.601 8.641 1.00 91.88 99 VAL A CA 1
ATOM 749 C C . VAL A 1 99 ? -6.353 8.386 9.161 1.00 91.88 99 VAL A C 1
ATOM 751 O O . VAL A 1 99 ? -5.220 7.919 9.036 1.00 91.88 99 VAL A O 1
ATOM 754 N N . GLU A 1 100 ? -6.566 9.530 9.815 1.00 93.06 100 GLU A N 1
ATOM 755 C CA . GLU A 1 100 ? -5.486 10.318 10.416 1.00 93.06 100 GLU A CA 1
ATOM 756 C C . GLU A 1 100 ? -4.691 9.540 11.468 1.00 93.06 100 GLU A C 1
ATOM 758 O O . GLU A 1 100 ? -3.470 9.706 11.570 1.00 93.06 100 GLU A O 1
ATOM 763 N N . TYR A 1 101 ? -5.360 8.700 12.261 1.00 91.38 101 TYR A N 1
ATOM 764 C CA . TYR A 1 101 ? -4.696 7.836 13.230 1.00 91.38 101 TYR A CA 1
ATOM 765 C C . TYR A 1 101 ? -3.694 6.895 12.547 1.00 91.38 101 TYR A C 1
ATOM 767 O O . TYR A 1 101 ? -2.554 6.774 13.006 1.00 91.38 101 TYR A O 1
ATOM 775 N N . TYR A 1 102 ? -4.068 6.271 11.427 1.00 92.81 102 TYR A N 1
ATOM 776 C CA . TYR A 1 102 ? -3.157 5.412 10.667 1.00 92.81 102 TYR A CA 1
ATOM 777 C C . TYR A 1 102 ? -2.076 6.214 9.938 1.00 92.81 102 TYR A C 1
ATOM 779 O O . TYR A 1 102 ? -0.911 5.812 9.956 1.00 92.81 102 TYR A O 1
ATOM 787 N N . VAL A 1 103 ? -2.406 7.374 9.369 1.00 93.88 103 VAL A N 1
ATOM 788 C CA . VAL A 1 103 ? -1.422 8.239 8.697 1.00 93.88 103 VAL A CA 1
ATOM 789 C C . VAL A 1 103 ? -0.315 8.671 9.662 1.00 93.88 103 VAL A C 1
ATOM 791 O O . VAL A 1 103 ? 0.868 8.550 9.344 1.00 93.88 103 VAL A O 1
ATOM 794 N N . LYS A 1 104 ? -0.661 9.043 10.903 1.00 93.56 104 LYS A N 1
ATOM 795 C CA . LYS A 1 104 ? 0.316 9.341 11.973 1.00 93.56 104 LYS A CA 1
ATOM 796 C C . LYS A 1 104 ? 1.223 8.152 12.321 1.00 93.56 104 LYS A C 1
ATOM 798 O O . LYS A 1 104 ? 2.289 8.344 12.897 1.00 93.56 104 LYS A O 1
ATOM 803 N N . ARG A 1 105 ? 0.827 6.926 11.966 1.00 91.69 105 ARG A N 1
ATOM 804 C CA . ARG A 1 105 ? 1.594 5.679 12.147 1.00 91.69 105 ARG A CA 1
ATOM 805 C C . ARG A 1 105 ? 2.347 5.243 10.882 1.00 91.69 105 ARG A C 1
ATOM 807 O O . ARG A 1 105 ? 2.811 4.100 10.820 1.00 91.69 105 ARG A O 1
ATOM 814 N N . GLY A 1 106 ? 2.458 6.130 9.893 1.00 92.00 106 GLY A N 1
ATOM 815 C CA . GLY A 1 106 ? 3.206 5.907 8.657 1.00 92.00 106 GLY A CA 1
ATOM 816 C C . GLY A 1 106 ? 2.426 5.179 7.565 1.00 92.00 106 GLY A C 1
ATOM 817 O O .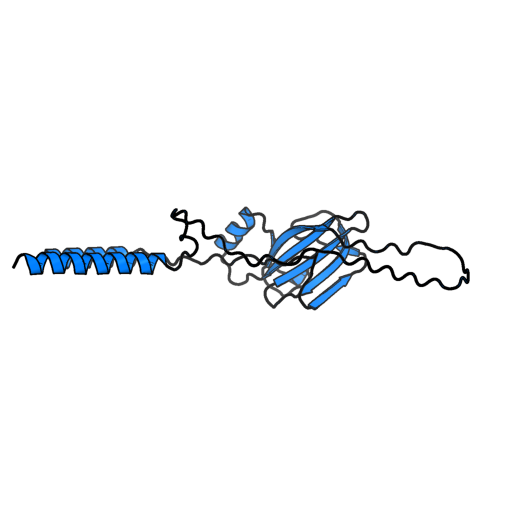 GLY A 1 106 ? 3.045 4.616 6.668 1.00 92.00 106 GLY A O 1
ATOM 818 N N . TRP A 1 107 ? 1.094 5.145 7.644 1.00 95.19 107 TRP A N 1
ATOM 819 C CA . TRP A 1 107 ? 0.271 4.724 6.511 1.00 95.19 107 TRP A CA 1
ATOM 820 C C . TRP A 1 107 ? 0.097 5.874 5.522 1.00 95.19 107 TRP A C 1
ATOM 822 O O . TRP A 1 107 ? 0.017 7.041 5.903 1.00 95.19 107 TRP A O 1
ATOM 832 N N . VAL A 1 108 ? -0.005 5.537 4.247 1.00 96.25 108 VAL A N 1
ATOM 833 C CA . VAL A 1 108 ? -0.286 6.475 3.167 1.00 96.25 108 VAL A CA 1
ATOM 834 C C . VAL A 1 108 ? -1.759 6.358 2.816 1.00 96.25 108 VAL A C 1
ATOM 836 O O . VAL A 1 108 ? -2.238 5.268 2.509 1.00 96.25 108 VAL A O 1
ATOM 839 N N . TYR A 1 109 ? -2.480 7.474 2.860 1.00 96.44 109 TYR A N 1
ATOM 840 C CA . TYR A 1 109 ? -3.872 7.515 2.430 1.00 96.44 109 TYR A CA 1
ATOM 841 C C . TYR A 1 109 ? -3.963 7.775 0.926 1.00 96.44 109 TYR A C 1
ATOM 843 O O . TYR A 1 109 ? -3.434 8.768 0.425 1.00 96.44 109 TYR A O 1
ATOM 851 N N . VAL A 1 110 ? -4.660 6.890 0.218 1.00 96.88 110 VAL A N 1
ATOM 852 C CA . VAL A 1 110 ? -4.957 7.004 -1.209 1.00 96.88 110 VAL A CA 1
ATOM 853 C C . VAL A 1 110 ? -6.473 7.161 -1.354 1.00 96.88 110 VAL A C 1
ATOM 855 O O . VAL A 1 110 ? -7.203 6.204 -1.102 1.00 96.88 110 VAL A O 1
ATOM 858 N N . PRO A 1 111 ? -6.982 8.341 -1.755 1.00 95.25 111 PRO A N 1
ATOM 859 C CA . PRO A 1 111 ? -8.422 8.608 -1.770 1.00 95.25 111 PRO A CA 1
ATOM 860 C C . PRO A 1 111 ? -9.178 7.826 -2.851 1.00 95.25 111 PRO A C 1
ATOM 862 O O . PRO A 1 111 ? -10.380 7.618 -2.716 1.00 95.25 111 PRO A O 1
ATOM 865 N N . ASN A 1 112 ? -8.492 7.410 -3.920 1.00 95.00 112 ASN A N 1
ATOM 866 C CA . ASN A 1 112 ? -9.079 6.630 -5.003 1.00 95.00 112 ASN A CA 1
ATOM 867 C C . ASN A 1 112 ? -8.059 5.634 -5.581 1.00 95.00 112 ASN A C 1
ATOM 869 O O . ASN A 1 112 ? -7.046 6.037 -6.159 1.00 95.00 112 ASN A O 1
ATOM 873 N N . GLY A 1 113 ? -8.346 4.339 -5.440 1.00 95.31 113 GLY A N 1
ATOM 874 C CA . GLY A 1 113 ? -7.540 3.240 -5.974 1.00 95.31 113 GLY A CA 1
ATOM 875 C C . GLY A 1 113 ? -7.560 3.093 -7.501 1.00 95.31 113 GLY A C 1
ATOM 876 O O . GLY A 1 113 ? -6.667 2.452 -8.047 1.00 95.31 113 GLY A O 1
ATOM 877 N N . GLN A 1 114 ? -8.497 3.722 -8.217 1.00 95.06 114 GLN A N 1
ATOM 878 C CA . GLN A 1 114 ? -8.620 3.586 -9.677 1.00 95.06 114 GLN A CA 1
ATOM 879 C C . GLN A 1 114 ? -7.373 4.070 -10.431 1.00 95.06 114 GLN A C 1
ATOM 881 O O . GLN A 1 114 ? -6.987 3.479 -11.437 1.00 95.06 114 GLN A O 1
ATOM 886 N N . LEU A 1 115 ? -6.690 5.097 -9.913 1.00 90.88 115 LEU A N 1
ATOM 887 C CA . LEU A 1 115 ? -5.422 5.588 -10.475 1.00 90.88 115 LEU A CA 1
ATOM 888 C C . LEU A 1 115 ? -4.279 4.566 -10.369 1.00 90.88 115 LEU A C 1
ATOM 890 O O . LEU A 1 115 ? -3.264 4.708 -11.042 1.00 90.88 115 LEU A O 1
ATOM 894 N N . TRP A 1 116 ? -4.462 3.544 -9.538 1.00 93.69 116 TRP A N 1
ATOM 895 C CA . TRP A 1 116 ? -3.527 2.454 -9.283 1.00 93.69 116 TRP A CA 1
ATOM 896 C C . TRP A 1 116 ? -4.016 1.122 -9.868 1.00 93.69 116 TRP A C 1
ATOM 898 O O . TRP A 1 116 ? -3.479 0.069 -9.538 1.00 93.69 116 TRP A O 1
ATOM 908 N N . GLY A 1 117 ? -5.052 1.149 -10.717 1.00 92.75 117 GLY A N 1
ATOM 909 C CA . GLY A 1 117 ? -5.641 -0.058 -11.304 1.00 92.75 117 GLY A CA 1
ATOM 910 C C . GLY A 1 117 ? -6.445 -0.911 -10.317 1.00 92.75 117 GLY A C 1
ATOM 911 O O . GLY A 1 117 ? -6.705 -2.078 -10.599 1.00 92.75 117 GLY A O 1
ATOM 912 N N . LEU A 1 118 ? -6.831 -0.349 -9.167 1.00 95.19 118 LEU A N 1
ATOM 913 C CA . LEU A 1 118 ? -7.679 -0.994 -8.161 1.00 95.19 118 LEU A CA 1
ATOM 914 C C . LEU A 1 118 ? -9.127 -0.489 -8.256 1.00 95.19 118 LEU A C 1
ATOM 916 O O . LEU A 1 118 ? -9.456 0.361 -9.085 1.00 95.19 118 LEU A O 1
ATOM 920 N N . ASP A 1 119 ? -9.999 -0.996 -7.384 1.00 95.44 119 ASP A N 1
ATOM 921 C CA . ASP A 1 119 ? -11.376 -0.513 -7.293 1.00 95.44 119 ASP A CA 1
ATOM 922 C C . ASP A 1 119 ? -11.426 0.987 -6.950 1.00 95.44 119 ASP A C 1
ATOM 924 O O . ASP A 1 119 ? -10.572 1.522 -6.235 1.00 95.44 119 ASP A O 1
ATOM 928 N N . GLU A 1 120 ? -12.485 1.662 -7.401 1.00 96.38 120 GLU A N 1
ATOM 929 C CA . GLU A 1 120 ? -12.773 3.054 -7.047 1.00 96.38 120 GLU A CA 1
ATOM 930 C C . GLU A 1 120 ? -13.212 3.146 -5.575 1.00 96.38 120 GLU A C 1
ATOM 932 O O . GLU A 1 120 ? -14.389 3.086 -5.219 1.00 96.38 120 GLU A O 1
ATOM 937 N N . SER A 1 121 ? -12.235 3.176 -4.676 1.00 96.19 121 SER A N 1
ATOM 938 C CA . SER A 1 121 ? -12.424 3.218 -3.226 1.00 96.19 121 SER A CA 1
ATOM 939 C C . SER A 1 121 ? -11.202 3.830 -2.540 1.00 96.19 121 SER A C 1
ATOM 941 O O . SER A 1 121 ? -10.123 3.858 -3.140 1.00 96.19 121 SER A O 1
ATOM 943 N N . PRO A 1 122 ? -11.343 4.312 -1.293 1.00 96.00 122 PRO A N 1
ATOM 944 C CA . PRO A 1 122 ? -10.209 4.769 -0.507 1.00 96.00 122 PRO A CA 1
ATOM 945 C C . PRO A 1 122 ? -9.402 3.587 0.039 1.00 96.00 122 PRO A C 1
ATOM 947 O O . PRO A 1 122 ? -9.960 2.573 0.473 1.00 96.00 122 PRO A O 1
ATOM 950 N N . TYR A 1 123 ? -8.083 3.752 0.057 1.00 96.19 123 TYR A N 1
ATOM 951 C CA . TYR A 1 123 ? -7.130 2.773 0.562 1.00 96.19 123 TYR A CA 1
ATOM 952 C C . TYR 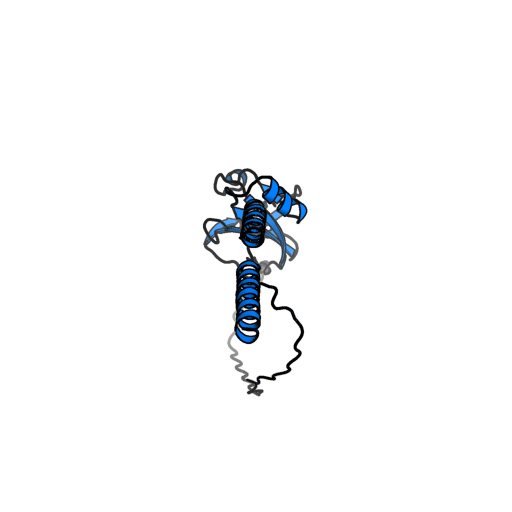A 1 123 ? -6.158 3.408 1.557 1.00 96.1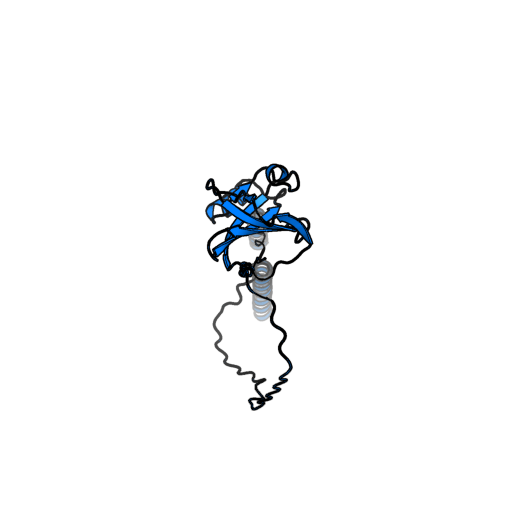9 123 TYR A C 1
ATOM 954 O O . TYR A 1 123 ? -5.764 4.569 1.432 1.00 96.19 123 TYR A O 1
ATOM 962 N N . LEU A 1 124 ? -5.722 2.608 2.522 1.00 95.94 124 LEU A N 1
ATOM 963 C CA . LEU A 1 124 ? -4.531 2.854 3.320 1.00 95.94 124 LEU A CA 1
ATOM 964 C C . LEU A 1 124 ? -3.436 1.904 2.847 1.00 95.94 124 LEU A C 1
ATOM 966 O O . LEU A 1 124 ? -3.662 0.702 2.720 1.00 95.94 124 LEU A O 1
ATOM 970 N N . VAL A 1 125 ? -2.246 2.443 2.605 1.00 95.94 125 VAL A N 1
ATOM 971 C CA . VAL A 1 125 ? -1.093 1.669 2.145 1.00 95.94 125 VAL A CA 1
ATOM 972 C C . VAL A 1 125 ? 0.033 1.752 3.153 1.00 95.94 125 VAL A C 1
ATOM 974 O O . VAL A 1 125 ? 0.346 2.830 3.660 1.00 95.94 125 VAL A O 1
ATOM 977 N N . LYS A 1 126 ? 0.672 0.619 3.432 1.00 94.69 126 LYS A N 1
ATOM 978 C CA . LYS A 1 126 ? 1.908 0.587 4.206 1.00 94.69 126 LYS A CA 1
ATOM 979 C C . LYS A 1 126 ? 3.021 -0.073 3.420 1.00 94.69 126 LYS A C 1
ATOM 981 O O . LYS A 1 126 ? 2.922 -1.247 3.064 1.00 94.69 126 LYS A O 1
ATOM 986 N N . ASN A 1 127 ? 4.087 0.692 3.221 1.00 94.94 127 ASN A N 1
ATOM 987 C CA . ASN A 1 127 ? 5.280 0.217 2.545 1.00 94.94 127 ASN A CA 1
ATOM 988 C C . ASN A 1 127 ? 6.240 -0.418 3.551 1.00 94.94 127 ASN A C 1
ATOM 990 O O . ASN A 1 127 ? 6.376 0.049 4.687 1.00 94.94 127 ASN A O 1
ATOM 994 N N . ALA A 1 128 ? 6.924 -1.469 3.126 1.00 93.88 128 ALA A N 1
ATOM 995 C CA . ALA A 1 128 ? 8.046 -2.056 3.840 1.00 93.88 128 ALA A CA 1
ATOM 996 C C . ALA A 1 128 ? 9.082 -2.567 2.837 1.00 93.88 128 ALA A C 1
ATOM 998 O O . ALA A 1 128 ? 8.741 -2.923 1.710 1.00 93.88 128 ALA A O 1
ATOM 999 N N . SER A 1 129 ? 10.346 -2.615 3.246 1.00 94.06 129 SER A N 1
ATOM 1000 C CA . SER A 1 129 ? 11.380 -3.270 2.454 1.00 94.06 129 SER A CA 1
ATOM 1001 C C . SER A 1 129 ? 11.231 -4.788 2.535 1.00 94.06 129 SER A C 1
ATOM 1003 O O . SER A 1 129 ? 10.830 -5.339 3.565 1.00 94.06 129 SER A O 1
ATOM 1005 N N . TYR A 1 130 ? 11.568 -5.473 1.449 1.00 93.44 130 TYR A N 1
ATOM 1006 C CA . TYR A 1 130 ? 11.613 -6.928 1.410 1.00 93.44 130 TYR A CA 1
ATOM 1007 C C . TYR A 1 130 ? 12.754 -7.399 0.507 1.00 93.44 130 TYR A C 1
ATOM 1009 O O . TYR A 1 130 ? 13.202 -6.667 -0.369 1.00 93.44 130 TYR A O 1
ATOM 1017 N N . GLU A 1 131 ? 13.236 -8.618 0.731 1.00 93.62 131 GLU A N 1
ATOM 1018 C CA . GLU A 1 131 ? 14.268 -9.212 -0.120 1.00 93.62 131 GLU A CA 1
ATOM 1019 C C . GLU A 1 131 ? 13.611 -9.831 -1.351 1.00 93.62 131 GLU A C 1
ATOM 1021 O O . GLU A 1 131 ? 12.834 -10.788 -1.249 1.00 93.62 131 GLU A O 1
ATOM 1026 N N . CYS A 1 132 ? 13.935 -9.283 -2.515 1.00 90.56 132 CYS A N 1
ATOM 1027 C CA . CYS A 1 132 ? 13.582 -9.849 -3.799 1.00 90.56 132 CYS A CA 1
ATOM 1028 C C . CYS A 1 132 ? 14.207 -11.229 -3.918 1.00 90.56 132 CYS A C 1
ATOM 1030 O O . CYS A 1 132 ? 15.417 -11.412 -3.760 1.00 90.56 132 CYS A O 1
ATOM 1032 N N . ARG A 1 133 ? 13.381 -12.225 -4.238 1.00 76.06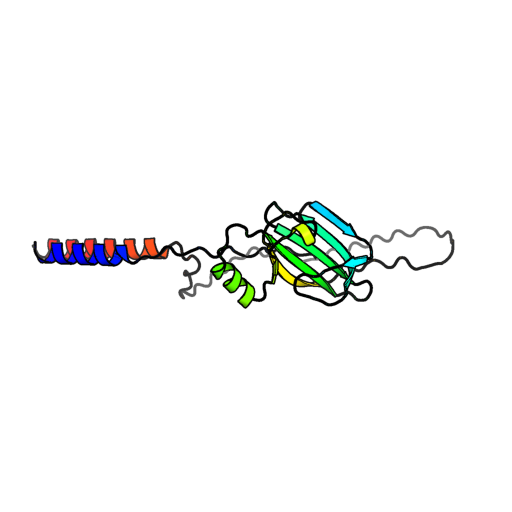 133 ARG A N 1
ATOM 1033 C CA . ARG A 1 133 ? 13.902 -13.520 -4.666 1.00 76.06 133 ARG A CA 1
ATOM 1034 C C . ARG A 1 133 ? 14.659 -13.248 -5.956 1.00 76.06 133 ARG A C 1
ATOM 1036 O O . ARG A 1 133 ? 14.036 -12.845 -6.932 1.00 76.06 133 ARG A O 1
ATOM 1043 N N . GLY A 1 134 ? 15.987 -13.366 -5.905 1.00 58.47 134 GLY A N 1
ATOM 1044 C CA . GLY A 1 134 ? 16.859 -12.961 -6.999 1.00 58.47 134 GLY A CA 1
ATOM 1045 C C . GLY A 1 134 ? 16.302 -13.441 -8.331 1.00 58.47 134 GLY A C 1
ATOM 1046 O O . GLY A 1 134 ? 16.074 -14.639 -8.512 1.00 58.47 134 GLY A O 1
ATOM 1047 N N . VAL A 1 135 ? 16.065 -12.497 -9.241 1.00 53.03 135 VAL A N 1
ATOM 1048 C CA . VAL A 1 135 ? 15.830 -12.811 -10.644 1.00 53.03 135 VAL A CA 1
ATOM 1049 C C . VAL A 1 135 ? 17.095 -13.541 -11.074 1.00 53.03 135 VAL A C 1
ATOM 1051 O O . VAL A 1 135 ? 18.176 -12.953 -11.111 1.00 53.03 135 VAL A O 1
ATOM 1054 N N . GLY A 1 136 ? 17.011 -14.860 -11.242 1.00 40.03 136 GLY A N 1
ATOM 1055 C CA . GLY A 1 136 ? 18.136 -15.658 -11.697 1.00 40.03 136 GLY A CA 1
ATOM 1056 C C . GLY A 1 136 ? 18.563 -15.110 -13.048 1.00 40.03 136 GLY A C 1
ATOM 1057 O O . GLY A 1 136 ? 17.907 -15.378 -14.050 1.00 40.03 136 GLY A O 1
ATOM 1058 N N . GLY A 1 137 ? 19.627 -14.309 -13.064 1.00 37.59 137 GLY A N 1
ATOM 1059 C CA . GLY A 1 137 ? 20.205 -13.760 -14.276 1.00 37.59 137 GLY A CA 1
ATOM 1060 C C . GLY A 1 137 ? 20.661 -14.898 -15.178 1.00 37.59 137 GLY A C 1
ATOM 1061 O O . GLY A 1 137 ? 21.785 -15.378 -15.063 1.00 37.59 137 GLY A O 1
ATOM 1062 N N . SER A 1 138 ? 19.801 -15.328 -16.099 1.00 42.62 138 SER A N 1
ATOM 1063 C CA . SER A 1 138 ? 20.217 -16.078 -17.280 1.00 42.62 138 SER A CA 1
ATOM 1064 C C . SER A 1 138 ? 20.795 -15.092 -18.285 1.00 42.62 138 SER A C 1
ATOM 1066 O O . SER A 1 138 ? 20.184 -14.789 -19.300 1.00 42.62 138 SER A O 1
ATOM 1068 N N . ASN A 1 139 ? 21.986 -14.580 -17.982 1.00 44.69 139 ASN A N 1
ATOM 1069 C CA . ASN A 1 139 ? 22.840 -13.909 -18.952 1.00 44.69 139 ASN A CA 1
ATOM 1070 C C . ASN A 1 139 ? 24.189 -14.637 -18.968 1.00 44.69 139 ASN A C 1
ATOM 1072 O O . ASN A 1 139 ? 25.157 -14.246 -18.321 1.00 44.69 139 ASN A O 1
ATOM 1076 N N . GLY A 1 140 ? 24.207 -15.762 -19.680 1.00 34.78 140 GLY A N 1
ATOM 1077 C CA . GLY A 1 140 ? 25.377 -16.603 -19.892 1.00 34.78 140 GLY A CA 1
ATOM 1078 C C . GLY A 1 140 ? 25.362 -17.169 -21.306 1.00 34.78 140 GLY A C 1
ATOM 1079 O O . GLY A 1 140 ? 24.919 -18.290 -21.533 1.00 34.78 140 GLY A O 1
ATOM 1080 N N . SER A 1 141 ? 25.844 -16.385 -22.266 1.00 42.25 141 SER A N 1
ATOM 1081 C CA . SER A 1 141 ? 26.255 -16.885 -23.577 1.00 42.25 141 SER A CA 1
ATOM 1082 C C . SER A 1 141 ? 27.421 -17.862 -23.395 1.00 42.25 141 SER A C 1
ATOM 1084 O O . SER A 1 141 ? 28.482 -17.456 -22.926 1.00 42.25 141 SER A O 1
ATOM 1086 N N . GLY A 1 142 ? 27.263 -19.131 -23.784 1.00 32.69 142 GLY A N 1
ATOM 1087 C CA . GLY A 1 142 ? 28.386 -20.070 -23.780 1.00 32.69 142 GLY A CA 1
ATOM 1088 C C . GLY A 1 142 ? 28.038 -21.527 -24.081 1.00 32.69 142 GLY A C 1
ATOM 1089 O O . GLY A 1 142 ? 27.722 -22.281 -23.176 1.00 32.69 142 GLY A O 1
ATOM 1090 N N . GLY A 1 143 ? 28.197 -21.918 -25.349 1.00 30.97 143 GLY A N 1
ATOM 1091 C CA . GLY A 1 143 ? 28.841 -23.181 -25.737 1.00 30.97 143 GLY A CA 1
ATOM 1092 C C . GLY A 1 143 ? 28.108 -24.504 -25.488 1.00 30.97 143 GLY A C 1
ATOM 1093 O O . GLY A 1 143 ? 28.051 -25.016 -24.376 1.00 30.97 143 GLY A O 1
ATOM 1094 N N . SER A 1 144 ? 27.705 -25.155 -26.584 1.00 39.16 144 SER A N 1
ATOM 1095 C CA . SER A 1 144 ? 27.507 -26.607 -26.626 1.00 39.16 144 SER A CA 1
ATOM 1096 C C . SER A 1 144 ? 28.721 -27.353 -26.062 1.00 39.16 144 SER A C 1
ATOM 1098 O O . SER A 1 144 ? 29.825 -27.201 -26.579 1.00 39.16 144 SER A O 1
ATOM 1100 N N . SER A 1 145 ? 28.511 -28.238 -25.087 1.00 38.66 145 SER A N 1
ATOM 1101 C CA . SER A 1 145 ? 29.308 -29.460 -24.980 1.00 38.66 145 SER A CA 1
ATOM 1102 C C . SER A 1 145 ? 28.545 -30.572 -24.261 1.00 38.66 145 SER A C 1
ATOM 1104 O O . SER A 1 145 ? 27.953 -30.412 -23.200 1.00 38.66 145 SER A O 1
ATOM 1106 N N . ASN A 1 146 ? 28.544 -31.702 -24.951 1.00 38.00 146 ASN A N 1
ATOM 1107 C CA . ASN A 1 146 ? 28.027 -33.010 -24.605 1.00 38.00 146 ASN A CA 1
ATOM 1108 C C . ASN A 1 146 ? 28.914 -33.634 -23.505 1.00 38.00 146 ASN A C 1
ATOM 1110 O O . ASN A 1 146 ? 30.134 -33.640 -23.668 1.00 38.00 146 ASN A O 1
ATOM 1114 N N . GLY A 1 147 ? 28.349 -34.174 -22.419 1.00 34.91 147 GLY A N 1
ATOM 1115 C CA . GLY A 1 147 ? 29.155 -34.759 -21.337 1.00 34.91 147 GLY A CA 1
ATOM 1116 C C . GLY A 1 147 ? 28.357 -35.547 -20.295 1.00 34.91 147 GLY A C 1
ATOM 1117 O O . GLY A 1 147 ? 27.690 -34.980 -19.441 1.00 34.91 147 GLY A O 1
ATOM 1118 N N . SER A 1 148 ? 28.453 -36.866 -20.403 1.00 35.75 148 SE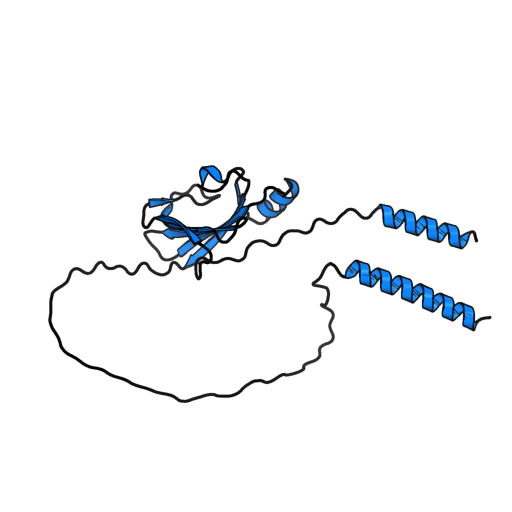R A N 1
ATOM 1119 C CA . SER A 1 148 ? 27.861 -37.954 -19.622 1.00 35.75 148 SER A CA 1
ATOM 1120 C C . SER A 1 148 ? 27.901 -37.863 -18.083 1.00 35.75 148 SER A C 1
ATOM 1122 O O . SER A 1 148 ? 28.896 -37.465 -17.492 1.00 35.75 148 SER A O 1
ATOM 1124 N N . SER A 1 149 ? 26.820 -38.379 -17.475 1.00 42.41 149 SER A N 1
ATOM 1125 C CA . SER A 1 149 ? 26.707 -39.157 -16.220 1.00 42.41 149 SER A CA 1
ATOM 1126 C C . SER A 1 149 ? 27.678 -38.902 -15.057 1.00 42.41 149 SER A C 1
ATOM 1128 O O . SER A 1 149 ? 28.858 -39.227 -15.160 1.00 42.41 149 SER A O 1
ATOM 1130 N N . SER A 1 150 ? 27.126 -38.575 -13.881 1.00 34.16 150 SER A N 1
ATOM 1131 C CA . SER A 1 150 ? 27.520 -39.162 -12.584 1.00 34.16 150 SER A CA 1
ATOM 1132 C C . SER A 1 150 ? 26.461 -38.864 -11.519 1.00 34.16 150 SER A C 1
ATOM 1134 O O . SER A 1 150 ? 26.349 -37.749 -11.017 1.00 34.16 150 SER A O 1
ATOM 1136 N N . THR A 1 151 ? 25.676 -39.883 -11.182 1.00 44.78 151 THR A N 1
ATOM 1137 C CA . THR A 1 151 ? 24.788 -39.927 -10.019 1.00 44.78 151 THR A CA 1
ATOM 1138 C C . THR A 1 151 ? 25.646 -40.089 -8.768 1.00 44.78 151 THR A C 1
ATOM 1140 O O . THR A 1 151 ? 26.268 -41.133 -8.613 1.00 44.78 151 THR A O 1
ATOM 1143 N N . ASN A 1 152 ? 25.660 -39.107 -7.865 1.00 38.69 152 ASN A N 1
ATOM 1144 C CA . ASN A 1 152 ? 26.194 -39.294 -6.515 1.00 38.69 152 ASN A CA 1
ATOM 1145 C C . ASN A 1 152 ? 25.086 -39.030 -5.500 1.00 38.69 152 ASN A C 1
ATOM 1147 O O . ASN A 1 152 ? 24.755 -37.895 -5.171 1.00 38.69 152 ASN A O 1
ATOM 1151 N N . ASN A 1 153 ? 24.502 -40.136 -5.051 1.00 45.28 153 ASN A N 1
ATOM 1152 C CA . ASN A 1 153 ? 23.663 -40.225 -3.873 1.00 45.28 153 ASN A CA 1
ATOM 1153 C C . ASN A 1 153 ? 24.587 -40.317 -2.650 1.00 45.28 153 ASN A C 1
ATOM 1155 O O . ASN A 1 153 ? 25.354 -41.273 -2.550 1.00 45.28 153 ASN A O 1
ATOM 1159 N N . SER A 1 154 ? 24.500 -39.355 -1.735 1.00 39.78 154 SER A N 1
ATOM 1160 C CA . SER A 1 154 ? 25.151 -39.430 -0.424 1.00 39.78 154 SER A CA 1
ATOM 1161 C C . SER A 1 154 ? 24.132 -39.082 0.652 1.00 39.78 154 SER A C 1
ATOM 1163 O O . SER A 1 154 ? 23.973 -37.932 1.052 1.00 39.78 154 SER A O 1
ATOM 1165 N N . THR A 1 155 ? 23.427 -40.117 1.095 1.00 41.78 155 THR A N 1
ATOM 1166 C CA . THR A 1 155 ? 22.729 -40.181 2.377 1.00 41.78 155 THR A CA 1
ATOM 1167 C C . THR A 1 155 ? 23.746 -40.082 3.510 1.00 41.78 155 THR A C 1
ATOM 1169 O O . THR A 1 155 ? 24.589 -40.966 3.638 1.00 41.78 155 THR A O 1
ATOM 1172 N N . ASN A 1 156 ? 23.634 -39.054 4.349 1.00 41.06 156 ASN A N 1
ATOM 1173 C CA . ASN A 1 156 ? 24.153 -39.078 5.714 1.00 41.06 156 ASN A CA 1
ATOM 1174 C C . ASN A 1 156 ? 23.027 -38.646 6.654 1.00 41.06 156 ASN A C 1
ATOM 1176 O O . ASN A 1 156 ? 22.791 -37.464 6.890 1.00 41.06 156 ASN A O 1
ATOM 1180 N N . ASP A 1 157 ? 22.323 -39.667 7.129 1.00 37.16 157 ASP A N 1
ATOM 1181 C CA . ASP A 1 157 ? 21.480 -39.663 8.315 1.00 37.16 157 ASP A CA 1
ATOM 1182 C C . ASP A 1 157 ? 22.369 -39.817 9.558 1.00 37.16 157 ASP A C 1
ATOM 1184 O O . ASP A 1 157 ? 23.287 -40.639 9.540 1.00 37.16 157 ASP A O 1
ATOM 1188 N N . GLN A 1 158 ? 22.063 -39.040 10.604 1.00 40.03 158 GLN A N 1
ATOM 1189 C CA . GLN A 1 158 ? 22.356 -39.184 12.048 1.00 40.03 158 GLN A CA 1
ATOM 1190 C C . GLN A 1 158 ? 22.499 -37.766 12.635 1.00 40.03 158 GLN A C 1
ATOM 1192 O O . GLN A 1 158 ? 23.390 -37.024 12.249 1.00 40.03 158 GLN A O 1
ATOM 1197 N N . GLY A 1 159 ? 21.693 -37.287 13.577 1.00 32.16 159 GLY A N 1
ATOM 1198 C CA . GLY A 1 159 ? 20.631 -37.886 14.371 1.00 32.16 159 GLY A CA 1
ATOM 1199 C C . GLY A 1 159 ? 20.156 -36.858 15.411 1.00 32.16 159 GLY A C 1
ATOM 1200 O O . GLY A 1 159 ? 20.859 -35.891 15.697 1.00 32.16 159 GLY A O 1
ATOM 1201 N N . GLY A 1 160 ? 18.963 -37.060 15.976 1.00 33.75 160 GLY A N 1
ATOM 1202 C CA . GLY A 1 160 ? 18.480 -36.241 17.094 1.00 33.75 160 GLY A CA 1
ATOM 1203 C C . GLY A 1 160 ? 16.964 -36.217 17.234 1.00 33.75 160 GLY A C 1
ATOM 1204 O O . GLY A 1 160 ? 16.325 -35.208 16.965 1.00 33.75 160 GLY A O 1
ATOM 1205 N N . VAL A 1 161 ? 16.395 -37.348 17.644 1.00 35.31 161 VAL A N 1
ATOM 1206 C CA . VAL A 1 161 ? 14.976 -37.513 17.981 1.00 35.31 161 VAL A CA 1
ATOM 1207 C C . VAL A 1 161 ? 14.730 -37.035 19.416 1.00 35.31 161 VAL A C 1
ATOM 1209 O O . VAL A 1 161 ? 15.491 -37.395 20.310 1.00 35.31 161 VAL A O 1
ATOM 1212 N N . GLY A 1 162 ? 13.609 -36.345 19.646 1.00 31.59 162 GLY A N 1
ATOM 1213 C CA . GLY A 1 162 ? 12.918 -36.339 20.941 1.00 31.59 162 GLY A CA 1
ATOM 1214 C C . GLY A 1 162 ? 12.913 -35.009 21.693 1.00 31.59 162 GLY A C 1
ATOM 1215 O O . GLY A 1 162 ? 13.945 -34.527 22.145 1.00 31.59 162 GLY A O 1
ATOM 1216 N N . GLY A 1 163 ? 11.714 -34.455 21.899 1.00 32.97 163 GLY A N 1
ATOM 1217 C CA . GLY A 1 163 ? 11.546 -33.313 22.794 1.00 32.97 163 GLY A CA 1
ATOM 1218 C C . GLY A 1 163 ? 10.151 -32.701 22.865 1.00 32.97 163 GLY A C 1
ATOM 1219 O O . GLY A 1 163 ? 10.043 -31.483 22.919 1.00 32.97 163 GLY A O 1
ATOM 1220 N N . ALA A 1 164 ? 9.082 -33.504 22.890 1.00 47.00 164 ALA A N 1
ATOM 1221 C CA . ALA A 1 164 ? 7.856 -33.057 23.547 1.00 47.00 164 ALA A CA 1
ATOM 1222 C C . ALA A 1 164 ? 8.160 -32.981 25.052 1.00 47.00 164 ALA A C 1
ATOM 1224 O O . ALA A 1 164 ? 8.405 -34.003 25.689 1.00 47.00 164 ALA A O 1
ATOM 1225 N N . GLY A 1 165 ? 8.212 -31.769 25.596 1.00 32.34 165 GLY A N 1
ATOM 1226 C CA . GLY A 1 165 ? 8.590 -31.526 26.982 1.00 32.34 165 GLY A CA 1
ATOM 1227 C C . GLY A 1 165 ? 8.001 -30.217 27.468 1.00 32.34 165 GLY A C 1
ATOM 1228 O O . GLY A 1 165 ? 8.595 -29.155 27.315 1.00 32.34 165 GLY A O 1
ATOM 1229 N N . ALA A 1 166 ? 6.813 -30.324 28.051 1.00 45.12 166 ALA A N 1
ATOM 1230 C CA . ALA A 1 166 ? 6.277 -29.330 28.955 1.00 45.12 166 ALA A CA 1
ATOM 1231 C C . ALA A 1 166 ? 7.284 -29.081 30.088 1.00 45.12 166 ALA A C 1
ATOM 1233 O O . ALA A 1 166 ? 7.713 -30.020 30.755 1.00 45.12 166 ALA A O 1
ATOM 1234 N N . VAL A 1 167 ? 7.605 -27.817 30.344 1.00 34.91 167 VAL A N 1
ATOM 1235 C CA . VAL A 1 167 ? 8.073 -27.373 31.657 1.00 34.91 167 VAL A CA 1
ATOM 1236 C C . VAL A 1 167 ? 7.159 -26.251 32.109 1.00 34.91 167 VAL A C 1
ATOM 1238 O O . VAL A 1 167 ? 7.211 -25.119 31.636 1.00 34.91 167 VAL A O 1
ATOM 1241 N N . LEU A 1 168 ? 6.274 -26.648 33.017 1.00 42.84 168 LEU A N 1
ATOM 1242 C CA . LEU A 1 168 ? 5.608 -25.787 33.972 1.00 42.84 168 LEU A CA 1
ATOM 1243 C C . LEU A 1 168 ? 6.681 -25.015 34.747 1.00 42.84 168 LEU A C 1
ATOM 1245 O O . LEU A 1 168 ? 7.506 -25.606 35.440 1.00 42.84 168 LEU A O 1
ATOM 1249 N N . GLY A 1 169 ? 6.641 -23.697 34.622 1.00 34.34 169 GLY A N 1
ATOM 1250 C CA . GLY A 1 169 ? 7.301 -22.756 35.512 1.00 34.34 169 GLY A CA 1
ATOM 1251 C C . GLY A 1 169 ? 6.304 -21.650 35.802 1.00 34.34 169 GLY A C 1
ATOM 1252 O O . GLY A 1 169 ? 6.230 -20.669 35.069 1.00 34.34 169 GLY A O 1
ATOM 1253 N N . GLU A 1 170 ? 5.480 -21.864 36.825 1.00 48.19 170 GLU A N 1
ATOM 1254 C CA . GLU A 1 170 ? 4.593 -20.852 37.382 1.00 48.19 170 GLU A CA 1
ATOM 1255 C C . GLU A 1 170 ? 5.406 -19.625 37.815 1.00 48.19 170 GLU A C 1
ATOM 1257 O O . GLU A 1 170 ? 6.183 -19.682 38.765 1.00 48.19 170 GLU A O 1
ATOM 1262 N N . VAL A 1 171 ? 5.168 -18.488 37.164 1.00 38.19 171 VAL A N 1
ATOM 1263 C CA . VAL A 1 171 ? 5.247 -17.185 37.826 1.00 38.19 171 VAL A CA 1
ATOM 1264 C C . VAL A 1 171 ? 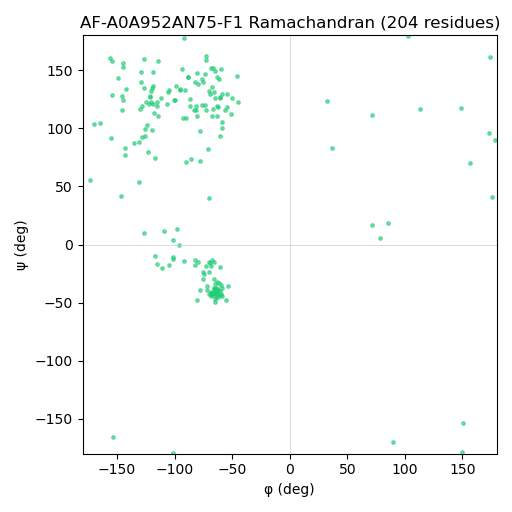3.920 -16.482 37.580 1.00 38.19 171 VAL A C 1
ATOM 1266 O O . VAL A 1 171 ? 3.645 -15.924 36.520 1.00 38.19 171 VAL A O 1
ATOM 1269 N N . LEU A 1 172 ? 3.077 -16.567 38.606 1.00 45.44 172 LEU A N 1
ATOM 1270 C CA . LEU A 1 172 ? 1.934 -15.701 38.843 1.00 45.44 172 LEU A CA 1
ATOM 1271 C C . LEU A 1 172 ? 2.391 -14.240 38.748 1.00 45.44 172 LEU A C 1
ATOM 1273 O O . LEU A 1 172 ? 3.148 -13.762 39.589 1.00 45.44 172 LEU A O 1
ATOM 1277 N N . GLY A 1 173 ? 1.931 -13.533 37.720 1.00 42.62 173 GLY A N 1
ATOM 1278 C CA . GLY A 1 173 ? 2.347 -12.154 37.489 1.00 42.62 173 GLY A CA 1
ATOM 1279 C C . GLY A 1 173 ? 1.585 -11.479 36.361 1.00 42.62 173 GLY A C 1
ATOM 1280 O O . GLY A 1 173 ? 2.189 -11.022 35.406 1.00 42.62 173 GLY A O 1
ATOM 1281 N N . VAL A 1 174 ? 0.252 -11.469 36.466 1.00 48.31 174 VAL A N 1
ATOM 1282 C CA . VAL A 1 174 ? -0.655 -10.454 35.897 1.00 48.31 174 VAL A CA 1
ATOM 1283 C C . VAL A 1 174 ? -0.233 -9.899 34.530 1.00 48.31 174 VAL A C 1
ATOM 1285 O O . VAL A 1 174 ? 0.317 -8.809 34.417 1.00 48.31 174 VAL A O 1
ATOM 1288 N N . SER A 1 175 ? -0.559 -10.618 33.461 1.00 47.72 175 SER A N 1
ATOM 1289 C CA . SER A 1 175 ? -0.730 -10.017 32.131 1.00 47.72 175 SER A CA 1
ATOM 1290 C C . SER A 1 175 ? -1.817 -10.739 31.337 1.00 47.72 175 SER A C 1
ATOM 1292 O O . SER A 1 175 ? -1.703 -10.944 30.136 1.00 47.72 175 SER A O 1
ATOM 1294 N N . VAL A 1 176 ? -2.926 -11.083 32.000 1.00 50.34 176 VAL A N 1
ATOM 1295 C CA . VAL A 1 176 ? -4.199 -11.279 31.293 1.00 50.34 176 VAL A CA 1
ATOM 1296 C C . VAL A 1 176 ? -4.920 -9.931 31.267 1.00 50.34 176 VAL A C 1
ATOM 1298 O O . VAL A 1 176 ? -5.890 -9.707 31.984 1.00 50.34 176 VAL A O 1
ATOM 1301 N N . LEU A 1 177 ? -4.394 -8.995 30.472 1.00 50.91 177 LEU A N 1
ATOM 1302 C CA . LEU A 1 177 ? -5.156 -7.822 30.020 1.00 50.91 177 LEU A CA 1
ATOM 1303 C C . LEU A 1 177 ? -5.142 -7.665 28.490 1.00 50.91 177 LEU A C 1
ATOM 1305 O O . LEU A 1 177 ? -5.643 -6.682 27.954 1.00 50.91 177 LEU A O 1
ATOM 1309 N N . ALA A 1 178 ? -4.652 -8.670 27.764 1.00 46.97 178 ALA A N 1
AT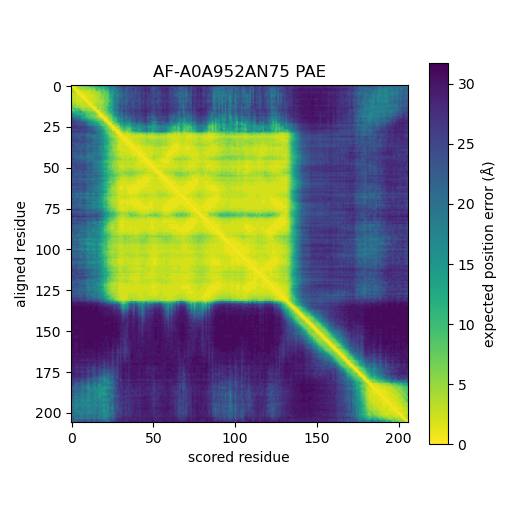OM 1310 C CA . ALA A 1 178 ? -4.803 -8.747 26.317 1.00 46.97 178 ALA A CA 1
ATOM 1311 C C . ALA A 1 178 ? -6.143 -9.415 25.959 1.00 46.97 178 ALA A C 1
ATOM 1313 O O . ALA A 1 178 ? -6.190 -10.587 25.612 1.00 46.97 178 ALA A O 1
ATOM 1314 N N . ALA A 1 179 ? -7.234 -8.667 26.145 1.00 45.16 179 ALA A N 1
ATOM 1315 C CA . ALA A 1 179 ? -8.503 -8.767 25.413 1.00 45.16 179 ALA A CA 1
ATOM 1316 C C . ALA A 1 179 ? -9.469 -7.731 26.012 1.00 45.16 179 ALA A C 1
ATOM 1318 O O . ALA A 1 179 ? -10.216 -8.005 26.956 1.00 45.16 179 ALA A O 1
ATOM 1319 N N . THR A 1 180 ? -9.476 -6.513 25.473 1.00 58.81 180 THR A N 1
ATOM 1320 C CA . THR A 1 180 ? -10.377 -5.406 25.848 1.00 58.81 180 THR A CA 1
ATOM 1321 C C . THR A 1 180 ? -11.838 -5.638 25.418 1.00 58.81 180 THR A C 1
ATOM 1323 O O . THR A 1 180 ? -12.538 -4.717 25.020 1.00 58.81 180 THR A O 1
ATOM 1326 N N . GLY A 1 181 ? -12.334 -6.871 25.561 1.00 49.38 181 GLY A N 1
ATOM 1327 C CA . GLY A 1 181 ? -13.755 -7.236 25.525 1.00 49.38 181 GLY A CA 1
ATOM 1328 C C . GLY A 1 181 ? -14.278 -7.781 26.864 1.00 49.38 181 GLY A C 1
ATOM 1329 O O . GLY A 1 181 ? -15.483 -7.793 27.094 1.00 49.38 181 GLY A O 1
ATOM 1330 N N . GLY A 1 182 ? -13.394 -8.190 27.786 1.00 53.66 182 GLY A N 1
ATOM 1331 C CA . GLY A 1 182 ? -13.780 -8.809 29.064 1.00 53.66 182 GLY A CA 1
ATOM 1332 C C . GLY A 1 182 ? -13.944 -7.840 30.237 1.00 53.66 182 GLY A C 1
ATOM 1333 O O . GLY A 1 182 ? -14.521 -8.204 31.258 1.00 53.66 182 GLY A O 1
ATOM 1334 N N . VAL A 1 183 ? -13.470 -6.597 30.113 1.00 58.09 183 VAL A N 1
ATOM 1335 C CA . VAL A 1 183 ? -13.425 -5.634 31.229 1.00 58.09 183 VAL A CA 1
ATOM 1336 C C . VAL A 1 183 ? -14.838 -5.304 31.733 1.00 58.09 183 VAL A C 1
ATOM 1338 O O . VAL A 1 183 ? -15.069 -5.252 32.938 1.00 58.09 183 VAL A O 1
ATOM 1341 N N . ARG A 1 184 ? -15.822 -5.203 30.826 1.00 54.69 184 ARG A N 1
ATOM 1342 C CA . ARG A 1 184 ? -17.246 -5.027 31.172 1.00 54.69 184 ARG A CA 1
ATOM 1343 C C . ARG A 1 184 ? -17.808 -6.205 31.972 1.00 54.69 184 ARG A C 1
ATOM 1345 O O . ARG A 1 184 ? -18.514 -5.992 32.954 1.00 54.69 184 ARG A O 1
ATOM 1352 N N . THR A 1 185 ? -17.461 -7.429 31.583 1.00 60.34 185 THR A N 1
ATOM 1353 C CA . THR A 1 185 ? -17.878 -8.656 32.275 1.00 60.34 185 THR A CA 1
ATOM 1354 C C . THR A 1 185 ? -17.225 -8.757 33.651 1.00 60.34 185 THR A C 1
ATOM 1356 O O . THR A 1 185 ? -17.894 -9.083 34.625 1.00 60.34 185 THR A O 1
ATOM 1359 N N . ILE A 1 186 ? -15.945 -8.397 33.761 1.00 67.50 186 ILE A N 1
ATOM 1360 C CA . ILE A 1 186 ? -15.203 -8.408 35.027 1.00 67.50 186 ILE A CA 1
ATOM 1361 C C . ILE A 1 186 ? -15.795 -7.386 36.007 1.00 67.50 186 ILE A C 1
ATOM 1363 O O . ILE A 1 186 ? -16.084 -7.741 37.149 1.00 67.50 186 ILE A O 1
ATOM 1367 N N . PHE A 1 187 ? -16.064 -6.151 35.571 1.00 67.69 187 PHE A N 1
ATOM 1368 C CA . PHE A 1 187 ? -16.694 -5.146 36.435 1.00 67.69 187 PHE A CA 1
ATOM 1369 C C . PHE A 1 187 ? -18.117 -5.536 36.857 1.00 67.69 187 PHE A C 1
ATOM 1371 O O . PH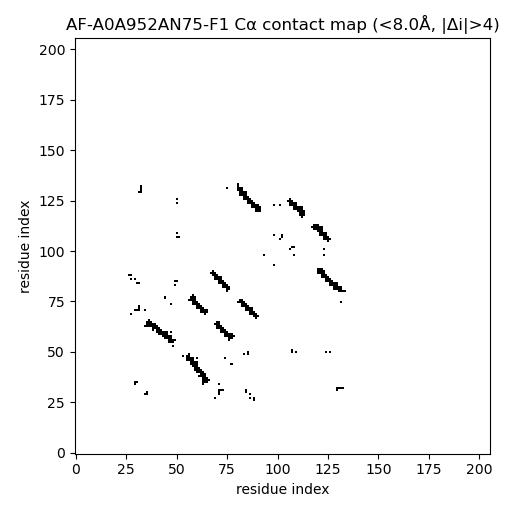E A 1 187 ? -18.474 -5.349 38.021 1.00 67.69 187 PHE A O 1
ATOM 1378 N N . LEU A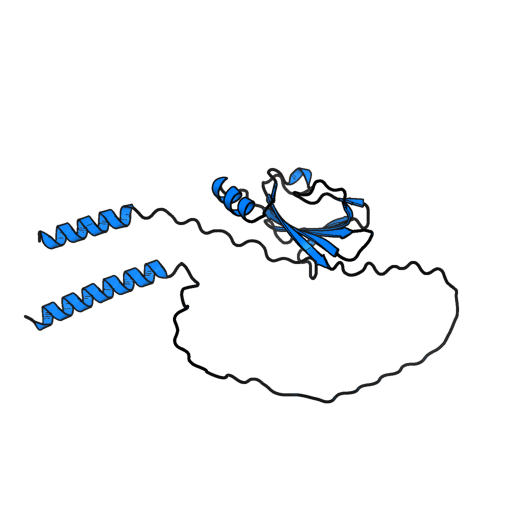 1 188 ? -18.917 -6.133 35.965 1.00 70.62 188 LEU A N 1
ATOM 1379 C CA . LEU A 1 188 ? -20.244 -6.653 36.320 1.00 70.62 188 LEU A CA 1
ATOM 1380 C C . LEU A 1 188 ? -20.166 -7.770 37.366 1.00 70.62 188 LEU A C 1
ATOM 1382 O O . LEU A 1 188 ? -20.910 -7.739 38.346 1.00 70.62 188 LEU A O 1
ATOM 1386 N N . LEU A 1 189 ? -19.248 -8.723 37.201 1.00 73.19 189 LEU A N 1
ATOM 1387 C CA . LEU A 1 189 ? -19.071 -9.828 38.145 1.00 73.19 189 LEU A CA 1
ATOM 1388 C C . LEU A 1 189 ? -18.607 -9.338 39.524 1.00 73.19 189 LEU A C 1
ATOM 1390 O O . LEU A 1 189 ? -19.129 -9.804 40.536 1.00 73.19 189 LEU A O 1
ATOM 1394 N N . VAL A 1 190 ? -17.701 -8.357 39.581 1.00 79.00 190 VAL A N 1
ATOM 1395 C CA . VAL A 1 190 ? -17.239 -7.756 40.846 1.00 79.00 190 VAL A CA 1
ATOM 1396 C C . VAL A 1 190 ? -18.376 -7.025 41.565 1.00 79.00 190 VAL A C 1
ATOM 1398 O O . VAL A 1 190 ? -18.537 -7.173 42.777 1.00 79.00 190 VAL A O 1
ATOM 1401 N N . MET A 1 191 ? -19.211 -6.285 40.832 1.00 76.06 191 MET A N 1
ATOM 1402 C CA . MET A 1 191 ? -20.356 -5.577 41.415 1.00 76.06 191 MET A CA 1
ATOM 1403 C C . MET A 1 191 ? -21.424 -6.543 41.941 1.00 76.06 191 MET A C 1
ATOM 1405 O O . MET A 1 191 ? -21.935 -6.355 43.045 1.00 76.06 191 MET A O 1
ATOM 1409 N N . ILE A 1 192 ? -21.723 -7.611 41.198 1.00 78.06 192 ILE A N 1
ATOM 1410 C CA . ILE A 1 192 ? -22.663 -8.656 41.622 1.00 78.06 192 ILE A CA 1
ATOM 1411 C C . ILE A 1 192 ? -22.137 -9.382 42.870 1.00 78.06 192 ILE A C 1
ATOM 1413 O O . ILE A 1 192 ? -22.876 -9.545 43.843 1.00 78.06 192 ILE A O 1
ATOM 1417 N N . ALA A 1 193 ? -20.853 -9.747 42.895 1.00 77.75 193 ALA A N 1
ATOM 1418 C CA . ALA A 1 193 ? -20.221 -10.375 44.055 1.00 77.75 193 ALA A CA 1
ATOM 1419 C C . ALA A 1 193 ? -20.258 -9.469 45.300 1.00 77.75 193 ALA A C 1
ATOM 1421 O O . ALA A 1 193 ? -20.553 -9.942 46.399 1.00 77.75 193 ALA A O 1
ATOM 1422 N N . GLY A 1 194 ? -20.040 -8.161 45.132 1.00 79.62 194 GLY A N 1
ATOM 1423 C CA . GLY A 1 194 ? -20.149 -7.181 46.214 1.00 79.62 194 GLY A CA 1
ATOM 1424 C C . GLY A 1 194 ? -21.561 -7.084 46.801 1.00 79.62 194 GLY A C 1
ATOM 1425 O O . GLY A 1 194 ? -21.720 -7.011 48.021 1.00 79.62 194 GLY A O 1
ATOM 1426 N N . ILE A 1 195 ? -22.595 -7.151 45.957 1.00 81.75 195 ILE A N 1
ATOM 1427 C CA . ILE A 1 195 ? -24.001 -7.141 46.394 1.00 81.75 195 ILE A CA 1
ATOM 1428 C C . ILE A 1 195 ? -24.335 -8.413 47.184 1.00 81.75 195 ILE A C 1
ATOM 1430 O O . ILE A 1 195 ? -24.951 -8.325 48.248 1.00 81.75 195 ILE A O 1
ATOM 1434 N N . PHE A 1 196 ? -23.889 -9.583 46.717 1.00 78.19 196 PHE A N 1
ATOM 1435 C CA . PHE A 1 196 ? -24.098 -10.846 47.430 1.00 78.19 196 PHE A CA 1
ATOM 1436 C C . PHE A 1 196 ? -23.358 -10.897 48.770 1.00 78.19 196 PHE A C 1
ATOM 1438 O O . PHE A 1 196 ? -23.941 -11.313 49.770 1.00 78.19 196 PHE A O 1
ATOM 1445 N N . ALA A 1 197 ? -22.116 -10.412 48.832 1.00 79.62 197 ALA A N 1
ATOM 1446 C CA . ALA A 1 197 ? -21.360 -10.329 50.081 1.00 79.62 197 ALA A CA 1
ATOM 1447 C C . ALA A 1 197 ? -22.025 -9.381 51.095 1.00 79.62 197 ALA A C 1
ATOM 1449 O O . ALA A 1 197 ? -22.094 -9.679 52.290 1.00 79.62 197 ALA A O 1
ATOM 1450 N N . TRP A 1 198 ? -22.572 -8.258 50.624 1.00 80.62 198 TRP A N 1
ATOM 1451 C CA . TRP A 1 198 ? -23.291 -7.306 51.468 1.00 80.62 198 TRP A CA 1
ATOM 1452 C C . TRP A 1 198 ? -24.619 -7.869 51.999 1.00 80.62 198 TRP A C 1
ATOM 1454 O O . TRP A 1 198 ? -24.929 -7.701 53.181 1.00 80.62 198 TRP A O 1
ATOM 1464 N N . LEU A 1 199 ? -25.379 -8.581 51.159 1.00 79.00 199 LEU A N 1
ATOM 1465 C CA . LEU A 1 199 ? -26.599 -9.284 51.571 1.00 79.00 199 LEU A CA 1
ATOM 1466 C C . LEU A 1 199 ? -26.297 -10.396 52.583 1.00 79.00 199 LEU A C 1
ATOM 1468 O O . LEU A 1 199 ? -26.985 -10.492 53.597 1.00 79.00 199 LEU A O 1
ATOM 1472 N N . ALA A 1 200 ? -25.237 -11.179 52.370 1.00 77.81 200 ALA A N 1
ATOM 1473 C CA . ALA A 1 200 ? -24.810 -12.218 53.308 1.00 77.81 200 ALA A CA 1
ATOM 1474 C C . ALA A 1 200 ? -24.383 -11.639 54.670 1.00 77.81 200 ALA A C 1
ATOM 1476 O O . ALA A 1 200 ? -24.712 -12.199 55.714 1.00 77.81 200 ALA A O 1
ATOM 1477 N N . TYR A 1 201 ? -23.700 -10.489 54.685 1.00 78.56 201 TYR A N 1
ATOM 1478 C CA . TYR A 1 201 ? -23.348 -9.793 55.927 1.00 78.56 201 TYR A CA 1
ATOM 1479 C C . TYR A 1 201 ? -24.584 -9.287 56.687 1.00 78.56 201 TYR A C 1
ATOM 1481 O O . TYR A 1 201 ? -24.623 -9.351 57.914 1.00 78.56 201 TYR A O 1
ATOM 1489 N N . ARG A 1 202 ? -25.599 -8.801 55.964 1.00 77.31 202 ARG A N 1
ATOM 1490 C CA . ARG A 1 202 ? -26.887 -8.368 56.527 1.00 77.31 202 ARG A CA 1
ATOM 1491 C C . ARG A 1 202 ? -27.654 -9.531 57.156 1.00 77.31 202 ARG A C 1
ATOM 1493 O O . ARG A 1 202 ? -28.024 -9.426 58.314 1.00 77.31 202 ARG A O 1
ATOM 1500 N N . LEU A 1 203 ? -27.799 -10.640 56.432 1.00 73.25 203 LEU A N 1
ATOM 1501 C CA . LEU A 1 203 ? -28.545 -11.821 56.887 1.00 73.25 203 LEU A CA 1
ATOM 1502 C C . LEU A 1 203 ? -27.885 -12.566 58.055 1.00 73.25 203 LEU A C 1
ATOM 1504 O O . LEU A 1 203 ? -28.546 -13.345 58.722 1.00 73.25 203 LEU A O 1
ATOM 1508 N N . ARG A 1 204 ? -26.586 -12.357 58.300 1.00 69.81 204 ARG A N 1
ATOM 1509 C CA . ARG A 1 204 ? -25.879 -12.921 59.462 1.00 69.81 204 ARG A CA 1
ATOM 1510 C C . ARG A 1 204 ? -26.068 -12.096 60.742 1.00 69.81 204 ARG A C 1
ATOM 1512 O O . ARG A 1 204 ? -25.704 -12.558 61.821 1.00 69.81 204 ARG A O 1
ATOM 1519 N N . LYS A 1 205 ? -26.509 -10.845 60.611 1.00 59.53 205 LYS A N 1
ATOM 1520 C CA . LYS A 1 205 ? -26.610 -9.887 61.720 1.00 59.53 205 LYS A CA 1
ATOM 1521 C C . LYS A 1 205 ? -28.039 -9.738 62.253 1.00 59.53 205 LYS A C 1
ATOM 1523 O O . LYS A 1 205 ? -28.200 -9.142 63.316 1.00 59.53 205 LYS A O 1
ATOM 1528 N N . ASP A 1 206 ? -29.009 -10.271 61.519 1.00 48.84 206 ASP A N 1
ATOM 1529 C CA . ASP A 1 206 ? -30.390 -10.497 61.950 1.00 48.84 206 ASP A CA 1
ATOM 1530 C C . ASP A 1 206 ? -30.521 -11.934 62.493 1.00 48.84 206 ASP A C 1
ATOM 1532 O O . ASP A 1 206 ? -31.308 -12.130 63.446 1.00 48.84 206 ASP A O 1
#

Radius of gyration: 29.97 Å; Cα contacts (8 Å, |Δi|>4): 233; chains: 1; bounding box: 65×51×89 Å

Sequence (206 aa):
MKRLTAVLLAITFYLGSVQPASAVSDPPLFSCQQPVGSVIAAYEEGTHGIPGDTSTHTGSDYVYKVDDAHVLQCFCPEQGQVGIQSNWWKVPQLSMEEVEYYVKRGWVYVPNGQLWGLDESPYLVKNASYECRGVGGSNGSGGSSNGSSSTNNSTNDQGGVGGAGAVLGEVLGVSVLAATGGVRTIFLLVMIAGIFAWLAYRLRKD

pLDDT: mean 74.38, std 22.27, range [30.97, 96.88]

Mean predicted aligned error: 18.07 Å

Secondary structure (DSSP, 8-state):
-HHHHHHHHHHHHHHTS----PPPPPPP---TTS--SEEEEEESSSEEEETTEEEEEEEEEEEEE-SSSEEEEEEEESSSSEEEEEEEEE-TT--HHHHHHHHTTTPEEES-GGGGTS-SS-EEEEEEEEE------------------------------------------------TTSHHHHHHHHHHHHHHHHHHHHHTT-

Solvent-accessible surface area (backbone atoms only — not comparable to full-atom values): 13194 Å² total; per-residue (Å²): 109,76,71,57,55,54,51,53,53,52,52,56,58,61,68,70,68,70,71,85,79,81,80,82,78,80,77,88,90,82,46,72,85,66,70,59,62,47,79,76,45,78,36,86,59,50,79,51,88,48,91,90,49,90,68,90,41,50,21,27,38,39,31,19,40,55,53,99,47,33,38,43,35,38,36,31,43,73,73,79,50,71,15,44,29,35,45,37,35,56,44,83,83,61,50,72,72,54,49,50,56,42,38,79,72,67,33,33,80,38,78,52,28,48,90,73,79,45,65,86,39,28,32,40,32,40,76,44,79,40,69,41,79,72,78,78,80,87,80,73,92,75,79,94,77,90,81,83,88,82,90,80,88,78,88,81,87,85,83,87,84,86,77,93,70,91,76,90,73,90,72,92,71,89,75,91,72,90,57,94,75,48,61,66,57,52,53,50,51,53,53,52,51,51,51,52,54,52,51,53,56,51,66,72,75,110

Foldseek 3Di:
DVVVVVVVVVVVVVVVPDDDDDDQDDADDADPVDHAAAWPDWDQWDWDDDFPDPDTAIGIKTWHDRDLFWIWIWADGPDDFKTKIKIKGFCQPDDVVSVVVVVVVVWHWDQACVVVVHHGGIITIDMDIDTHPDPPPPPDDDDDDDDDDDDDDDDDDDDDDDDPDDDDDDDDDDDPPPPVPCPVVVVVVVVVVVVVVVVVVVVVVD